Protein AF-A0A519LKJ7-F1 (afdb_monomer_lite)

Sequence (290 aa):
MPFPIDIKYISETEQELELIFPESFKTKMTKENGGELTTKDDDWQIFPFFDKSDHKRISRTANHIVLETKQARNWGNFPANGIAIASNGSGDFLLLLPTKENQQQLSSEIFSWFHETGEVRKIANHITEFNFPISKPIHKKQIIRQKLTSLKTDYGFRLDNIPSPWTLMETVSSNKPSFYAFQIGKGTECLVSLETSFPTKQLENDKYWLDLWVKETGLKKNIDDLNIERPELENYSCIIVKSKNWTPVFYWFKSHLTEKWYLKMTTGASRHKGDFKEFIKILDNIQVDR

Secondary structure (DSSP, 8-state):
--B---HHHHHHHHHHHT-B--HHHHHHHHHSBSEEEE-SS-EEEEPPP---SSHHHHHHSSS-HHHHHHHHTTSTTS-TT-EEEEE-SSS-EEEEEE-SS-TTBEEEEEEEE-TTT--EEEEESSGGGS----S--------EEEEES-EE-TTSEEESSPPTT-EEEEEEETTEEEEEEEE-SSTTSEEEEEES---GGGTT-HHHHHHHHHHHH-----GGGEEEE--EETTEEEEEEEETT--S-EEEEEESS-SS-EEEEEE-TT--SSHHHHHHHHHHH-EE--

Radius of gyration: 19.88 Å; chains: 1; bounding box: 50×46×54 Å

Structure (mmCIF, N/CA/C/O backbone):
data_AF-A0A519LKJ7-F1
#
_entry.id   AF-A0A519LKJ7-F1
#
loop_
_atom_site.group_PDB
_atom_site.id
_atom_site.type_symbol
_atom_site.label_atom_id
_atom_site.label_alt_id
_atom_site.label_comp_id
_atom_site.label_asym_id
_atom_site.label_entity_id
_atom_site.label_seq_id
_atom_site.pdbx_PDB_ins_code
_atom_site.Cartn_x
_atom_site.Cartn_y
_atom_site.Cartn_z
_atom_site.occupancy
_atom_site.B_iso_or_equiv
_atom_site.auth_seq_id
_atom_site.auth_comp_id
_atom_site.auth_asym_id
_atom_site.auth_atom_id
_atom_site.pdbx_PDB_model_num
ATOM 1 N N . MET A 1 1 ? -5.592 16.563 0.232 1.00 68.38 1 MET A N 1
ATOM 2 C CA . MET A 1 1 ? -6.539 17.541 0.819 1.00 68.38 1 MET A CA 1
ATOM 3 C C . MET A 1 1 ? -7.668 16.803 1.519 1.00 68.38 1 MET A C 1
ATOM 5 O O . MET A 1 1 ? -8.409 16.105 0.818 1.00 68.38 1 MET A O 1
ATOM 9 N N . PRO A 1 2 ? -7.771 16.930 2.851 1.00 87.19 2 PRO A N 1
ATOM 10 C CA . PRO A 1 2 ? -8.909 16.424 3.608 1.00 87.19 2 PRO A CA 1
ATOM 11 C C . PRO A 1 2 ? -10.177 17.215 3.274 1.00 87.19 2 PRO A C 1
ATOM 13 O O . PRO A 1 2 ? -10.120 18.273 2.643 1.00 87.19 2 PRO A O 1
ATOM 16 N N . PHE A 1 3 ? -11.329 16.672 3.641 1.00 90.88 3 PHE A N 1
ATOM 17 C CA . PHE A 1 3 ? -12.625 17.306 3.420 1.00 90.88 3 PHE A CA 1
ATOM 18 C C . PHE A 1 3 ? -13.641 16.832 4.462 1.00 90.88 3 PHE A C 1
ATOM 20 O O . PHE A 1 3 ? -13.452 15.752 5.019 1.00 90.88 3 PHE A O 1
ATOM 27 N N . PRO A 1 4 ? -14.732 17.575 4.697 1.00 93.94 4 PRO A N 1
ATOM 28 C CA . PRO A 1 4 ? -15.752 17.144 5.642 1.00 93.94 4 PRO A CA 1
ATOM 29 C C . PRO A 1 4 ? -16.458 15.862 5.193 1.00 93.94 4 PRO A C 1
ATOM 31 O O . PRO A 1 4 ? -16.762 15.705 4.001 1.00 93.94 4 PRO A O 1
ATOM 34 N N . ILE A 1 5 ? -16.752 14.980 6.146 1.00 95.88 5 ILE A N 1
ATOM 35 C CA . ILE A 1 5 ? -17.512 13.741 5.941 1.00 95.88 5 ILE A CA 1
ATOM 36 C C . ILE A 1 5 ? -18.751 13.718 6.844 1.00 95.88 5 ILE A C 1
ATOM 38 O O . ILE A 1 5 ? -18.759 14.294 7.928 1.00 95.88 5 ILE A O 1
ATOM 42 N N . ASP A 1 6 ? -19.805 13.052 6.381 1.00 94.19 6 ASP A N 1
ATOM 43 C CA . ASP A 1 6 ? -21.005 12.774 7.170 1.00 94.19 6 ASP A CA 1
ATOM 44 C C . ASP A 1 6 ? -20.704 11.728 8.261 1.00 94.19 6 ASP A C 1
ATOM 46 O O . ASP A 1 6 ? -20.098 10.687 7.987 1.00 94.19 6 ASP A O 1
ATOM 50 N N . ILE A 1 7 ? -21.153 11.996 9.491 1.00 94.94 7 ILE A N 1
ATOM 51 C CA . ILE A 1 7 ? -20.942 11.140 10.666 1.00 94.94 7 ILE A CA 1
ATOM 52 C C . ILE A 1 7 ? -21.431 9.705 10.439 1.00 94.94 7 ILE A C 1
ATOM 54 O O . ILE A 1 7 ? -20.847 8.771 10.985 1.00 94.94 7 ILE A O 1
ATOM 58 N N . LYS A 1 8 ? -22.434 9.501 9.572 1.00 96.25 8 LYS A N 1
ATOM 59 C CA . LYS A 1 8 ? -22.943 8.161 9.248 1.00 96.25 8 LYS A CA 1
ATOM 60 C C . LYS A 1 8 ? -21.856 7.215 8.729 1.00 96.25 8 LYS A C 1
ATOM 62 O O . LYS A 1 8 ? -21.883 6.038 9.059 1.00 96.25 8 LYS A O 1
ATOM 67 N N . TYR A 1 9 ? -20.872 7.714 7.974 1.00 95.75 9 TYR A N 1
ATOM 68 C CA . TYR A 1 9 ? -19.792 6.883 7.428 1.00 95.75 9 TYR A CA 1
ATOM 69 C C . TYR A 1 9 ? -18.757 6.495 8.491 1.00 95.75 9 TYR A C 1
ATOM 71 O O . TYR A 1 9 ? -18.111 5.449 8.387 1.00 95.75 9 TYR A O 1
ATOM 79 N N . ILE A 1 10 ? -18.623 7.314 9.539 1.00 97.38 10 ILE A N 1
ATOM 80 C CA . ILE A 1 10 ? -17.856 6.959 10.734 1.00 97.38 10 ILE A CA 1
ATOM 81 C C . ILE A 1 10 ? -18.598 5.851 11.487 1.00 97.38 10 ILE A C 1
ATOM 83 O O . ILE A 1 10 ? -17.992 4.828 11.787 1.00 97.38 10 ILE A O 1
ATOM 87 N N . SER A 1 11 ? -19.912 5.989 11.690 1.00 95.81 11 SER A N 1
ATOM 88 C CA . SER A 1 11 ? -20.734 4.957 12.340 1.00 95.81 11 SER A CA 1
ATOM 89 C C . SER A 1 11 ? -20.783 3.636 11.561 1.00 95.81 11 SER A 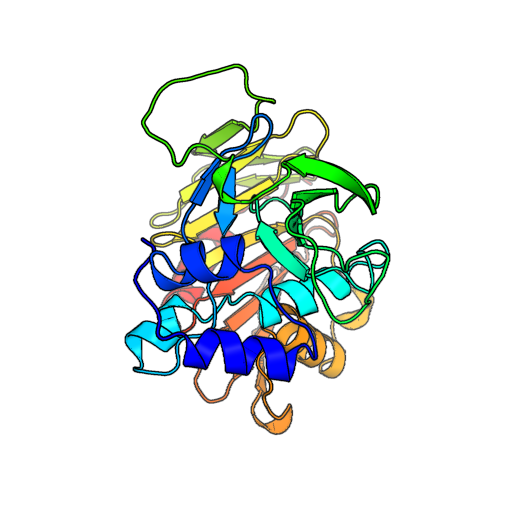C 1
ATOM 91 O O . SER A 1 11 ? -20.704 2.575 12.169 1.00 95.81 11 SER A O 1
ATOM 93 N N . GLU A 1 12 ? -20.846 3.668 10.226 1.00 95.56 12 GLU A N 1
ATOM 94 C CA . GLU A 1 12 ? -20.708 2.464 9.387 1.00 95.56 12 GLU A CA 1
ATOM 95 C C . GLU A 1 12 ? -19.356 1.773 9.615 1.00 95.56 12 GLU A C 1
ATOM 97 O O . GLU A 1 12 ? -19.274 0.548 9.660 1.00 95.56 12 GLU A O 1
ATOM 102 N N . THR A 1 13 ? -18.290 2.560 9.772 1.00 96.25 13 THR A N 1
ATOM 103 C CA . THR A 1 13 ? -16.944 2.035 10.021 1.00 96.25 13 THR A CA 1
ATOM 104 C C . THR A 1 13 ? -16.818 1.438 11.423 1.00 96.25 13 THR A C 1
ATOM 106 O O . THR A 1 13 ? -16.207 0.384 11.578 1.00 96.25 13 THR A O 1
ATOM 109 N N . GLU A 1 14 ? -17.419 2.071 12.432 1.00 96.88 14 GLU A N 1
ATOM 110 C CA . GLU A 1 14 ? -17.534 1.531 13.794 1.00 96.88 14 GLU A CA 1
ATOM 111 C C . GLU A 1 14 ? -18.273 0.190 13.808 1.00 96.88 14 GLU A C 1
ATOM 113 O O . GLU A 1 14 ? -17.799 -0.774 14.406 1.00 96.88 14 GLU A O 1
ATOM 118 N N . GLN A 1 15 ? -19.389 0.098 13.080 1.00 95.19 15 GLN A N 1
ATOM 119 C CA . GLN A 1 15 ? -20.147 -1.144 12.923 1.00 95.19 15 GLN A CA 1
ATOM 120 C C . GLN A 1 15 ? -19.334 -2.231 12.212 1.00 95.19 15 GLN A C 1
ATOM 122 O O . GLN A 1 15 ? -19.339 -3.372 12.660 1.00 95.19 15 GLN A O 1
ATOM 127 N N . GLU A 1 16 ? -18.614 -1.900 11.134 1.00 94.69 16 GLU A N 1
ATOM 128 C CA . GLU A 1 16 ? -17.786 -2.878 10.414 1.00 94.69 16 GLU A CA 1
ATOM 129 C C . GLU A 1 16 ? -16.601 -3.384 11.252 1.00 94.69 16 GLU A C 1
ATOM 131 O O . GLU A 1 16 ? -16.177 -4.530 11.089 1.00 94.69 16 GLU A O 1
ATOM 136 N N . LEU A 1 17 ? -16.044 -2.539 12.121 1.00 92.69 17 LEU A N 1
ATOM 137 C CA . LEU A 1 17 ? -14.920 -2.894 12.989 1.00 92.69 17 LEU A CA 1
ATOM 138 C C . LEU A 1 17 ? -15.350 -3.448 14.352 1.00 92.69 17 LEU A C 1
ATOM 140 O O . LEU A 1 17 ? -14.473 -3.872 15.101 1.00 92.69 17 LEU A O 1
ATOM 144 N N . GLU A 1 18 ? -16.649 -3.428 14.667 1.00 94.56 18 GLU A N 1
ATOM 145 C CA . GLU A 1 18 ? -17.206 -3.753 15.989 1.00 94.56 18 GLU A CA 1
ATOM 146 C C . GLU A 1 18 ? -16.511 -2.974 17.128 1.00 94.56 18 GLU A C 1
ATOM 148 O O . GLU A 1 18 ? -16.263 -3.491 18.220 1.00 94.56 18 GLU A O 1
ATOM 153 N N . LEU A 1 19 ? -16.165 -1.712 16.850 1.00 95.44 19 LEU A N 1
ATOM 154 C CA . LEU A 1 19 ? -15.371 -0.827 17.707 1.00 95.44 19 LEU A CA 1
ATOM 155 C C . LEU A 1 19 ? -15.933 0.597 17.684 1.00 95.44 19 LEU A C 1
ATOM 157 O O . LEU A 1 19 ? -16.537 1.016 16.705 1.00 95.44 19 LEU A O 1
ATOM 161 N N . ILE A 1 20 ? -15.669 1.368 18.736 1.00 96.38 20 ILE A N 1
ATOM 162 C CA . ILE A 1 20 ? -16.073 2.771 18.872 1.00 96.38 20 ILE A CA 1
ATOM 163 C C . ILE A 1 20 ? -14.822 3.651 18.871 1.00 96.38 20 ILE A C 1
ATOM 165 O O . ILE A 1 20 ? -13.921 3.456 19.692 1.00 96.38 20 ILE A O 1
ATOM 169 N N . PHE A 1 21 ? -14.767 4.640 17.977 1.00 97.19 21 PHE A N 1
ATOM 170 C CA . PHE A 1 21 ? -13.675 5.613 17.926 1.00 97.19 21 PHE A CA 1
ATOM 171 C C . PHE A 1 21 ? -13.813 6.667 19.034 1.00 97.19 21 PHE A C 1
ATOM 173 O O . PHE A 1 21 ? -14.926 7.073 19.385 1.00 97.19 21 PHE A O 1
ATOM 180 N N . PRO A 1 22 ? -12.689 7.196 19.551 1.00 96.31 22 PRO A N 1
ATOM 181 C CA . PRO A 1 22 ? -12.727 8.264 20.537 1.00 96.31 22 PRO A CA 1
ATOM 182 C C . PRO A 1 22 ? -13.334 9.540 19.938 1.00 96.31 22 PRO A C 1
ATOM 184 O O . PRO A 1 22 ? -13.089 9.890 18.781 1.00 96.31 22 PRO A O 1
ATOM 187 N N . GLU A 1 23 ? -14.094 10.281 20.747 1.00 94.12 23 GLU A N 1
ATOM 188 C CA . GLU A 1 23 ? -14.847 11.462 20.297 1.00 94.12 23 GLU A CA 1
ATOM 189 C C . GLU A 1 23 ? -13.956 12.550 19.680 1.00 94.12 23 GLU A C 1
ATOM 191 O O . GLU A 1 23 ? -14.323 13.186 18.691 1.00 94.12 23 GLU A O 1
ATOM 196 N N . SER A 1 24 ? -12.742 12.712 20.213 1.00 92.62 24 SER A N 1
ATOM 197 C CA . SER A 1 24 ? -11.731 13.630 19.676 1.00 92.62 24 SER A CA 1
ATOM 198 C C . SER A 1 24 ? -11.335 13.277 18.237 1.00 92.62 24 SER A C 1
ATOM 200 O O . SER A 1 24 ? -11.229 14.162 17.384 1.00 92.62 24 SER A O 1
ATOM 202 N N . PHE A 1 25 ? -11.186 11.984 17.936 1.00 95.56 25 PHE A N 1
ATOM 203 C CA . PHE A 1 25 ? -10.865 11.497 16.597 1.00 95.56 25 PHE A CA 1
ATOM 204 C C . PHE A 1 25 ? -12.046 11.654 15.644 1.00 95.56 25 PHE A C 1
ATOM 206 O O . PHE A 1 25 ? -11.868 12.181 14.546 1.00 95.56 25 PHE A O 1
ATOM 213 N N . LYS A 1 26 ? -13.259 11.296 16.080 1.00 96.25 26 LYS A N 1
ATOM 214 C CA . LYS A 1 26 ? -14.477 11.495 15.278 1.00 96.25 26 LYS A CA 1
ATOM 215 C C . LYS A 1 26 ? -14.680 12.967 14.936 1.00 96.25 26 LYS A C 1
ATOM 217 O O . LYS A 1 26 ? -14.815 13.306 13.767 1.00 96.25 26 LYS A O 1
ATOM 222 N N . THR A 1 27 ? -14.593 13.857 15.926 1.00 93.81 27 THR A N 1
ATOM 223 C CA . THR A 1 27 ? -14.735 15.310 15.732 1.00 93.81 27 THR A CA 1
ATOM 224 C C . THR A 1 27 ? -13.730 15.851 14.717 1.00 93.81 27 THR A C 1
ATOM 226 O O . THR A 1 27 ? -14.096 16.643 13.844 1.00 93.81 27 THR A O 1
ATOM 229 N N . LYS A 1 28 ? -12.466 15.416 14.803 1.00 92.44 28 LYS A N 1
ATOM 230 C CA . LYS A 1 28 ? -11.432 15.784 13.830 1.00 92.44 28 LYS A CA 1
ATOM 231 C C . LYS A 1 28 ? -11.802 15.283 12.436 1.00 92.44 28 LYS A C 1
ATOM 233 O O . LYS A 1 28 ? -11.778 16.053 11.480 1.00 92.44 28 LYS A O 1
ATOM 238 N N . MET A 1 29 ? -12.145 14.005 12.312 1.00 95.38 29 MET A N 1
ATOM 239 C CA . MET A 1 29 ? -12.343 13.352 11.017 1.00 95.38 29 MET A CA 1
ATOM 240 C C . MET A 1 29 ? -13.624 13.805 10.313 1.00 95.38 29 MET A C 1
ATOM 242 O O . MET A 1 29 ? -13.621 13.914 9.092 1.00 95.38 29 MET A O 1
ATOM 246 N N . THR A 1 30 ? -14.667 14.178 11.060 1.00 95.00 30 THR A N 1
ATOM 247 C CA . THR A 1 30 ? -15.880 14.816 10.523 1.00 95.00 30 THR A CA 1
ATOM 248 C C . THR A 1 30 ? -15.562 16.132 9.813 1.00 95.00 30 THR A C 1
ATOM 250 O O . THR A 1 30 ? -16.138 16.424 8.766 1.00 95.00 30 THR A O 1
ATOM 253 N N . LYS A 1 31 ? -14.627 16.930 10.348 1.00 93.50 31 LYS A N 1
ATOM 254 C CA . LYS A 1 31 ? -14.194 18.196 9.732 1.00 93.50 31 LYS A CA 1
ATOM 255 C C . LYS A 1 31 ? -13.210 17.961 8.588 1.00 93.50 31 LYS A C 1
ATOM 257 O O . LYS A 1 31 ? -13.323 18.575 7.530 1.00 93.50 31 LYS A O 1
ATOM 262 N N . GLU A 1 32 ? -12.254 17.066 8.811 1.00 92.25 32 GLU A N 1
ATOM 263 C CA . GLU A 1 32 ? -11.117 16.818 7.933 1.00 92.25 32 GLU A CA 1
ATOM 264 C C . GLU A 1 32 ? -10.868 15.315 7.797 1.00 92.25 32 GLU A C 1
ATOM 266 O O . GLU A 1 32 ? -10.019 14.724 8.475 1.00 92.25 32 GLU A O 1
ATOM 271 N N . ASN A 1 33 ? -11.624 14.692 6.896 1.00 95.06 33 ASN A N 1
ATOM 272 C CA . ASN A 1 33 ? -11.518 13.272 6.617 1.00 95.06 33 ASN A CA 1
ATOM 273 C C . ASN A 1 33 ? -10.200 12.961 5.891 1.00 95.06 33 ASN A C 1
ATOM 275 O O . ASN A 1 33 ? -10.010 13.338 4.730 1.00 95.06 33 ASN A O 1
ATOM 279 N N . GLY A 1 34 ? -9.287 12.288 6.591 1.00 92.56 34 GLY A N 1
ATOM 280 C CA . GLY A 1 34 ? -7.906 12.069 6.161 1.00 92.56 34 GLY A CA 1
ATOM 281 C C . GLY A 1 34 ? -7.018 13.287 6.430 1.00 92.56 34 GLY A C 1
ATOM 282 O O . GLY A 1 34 ? -7.178 13.975 7.437 1.00 92.56 34 GLY A O 1
ATOM 283 N N . GLY A 1 35 ? -6.071 13.563 5.536 1.00 89.50 35 GLY A N 1
ATOM 284 C CA . GLY A 1 35 ? -5.126 14.676 5.680 1.00 89.50 35 GLY A CA 1
ATOM 285 C C . GLY A 1 35 ? -3.752 14.213 6.142 1.00 89.50 35 GLY A C 1
ATOM 286 O O . GLY A 1 35 ? -3.434 13.033 6.039 1.00 89.50 35 GLY A O 1
ATOM 287 N N . GLU A 1 36 ? -2.948 15.153 6.616 1.00 88.56 36 GLU A N 1
ATOM 288 C CA . GLU A 1 36 ? -1.557 14.925 6.999 1.00 88.56 36 GLU A CA 1
ATOM 289 C C . GLU A 1 36 ? -1.362 15.362 8.452 1.00 88.56 36 GLU A C 1
ATOM 291 O O . GLU A 1 36 ? -1.971 16.339 8.897 1.00 88.56 36 GLU A O 1
ATOM 296 N N . LEU A 1 37 ? -0.536 14.632 9.195 1.00 85.81 37 LEU A N 1
ATOM 297 C CA . LEU A 1 37 ? -0.082 15.019 10.526 1.00 85.81 37 LEU A CA 1
ATOM 298 C C . LEU A 1 37 ? 1.432 14.847 10.617 1.00 85.81 37 LEU A C 1
ATOM 300 O O . LEU A 1 37 ? 1.996 13.927 10.033 1.00 85.81 37 LEU A O 1
ATOM 304 N N . THR A 1 38 ? 2.086 15.735 11.353 1.00 80.00 38 THR A N 1
ATOM 305 C CA . THR A 1 38 ? 3.535 15.697 11.545 1.00 80.00 38 THR A CA 1
ATOM 306 C C . THR A 1 38 ? 3.821 15.428 13.014 1.00 80.00 38 THR A C 1
ATOM 308 O O . THR A 1 38 ? 3.311 16.116 13.902 1.00 80.00 38 THR A O 1
ATOM 311 N N . THR A 1 39 ? 4.639 14.417 13.280 1.00 75.00 39 THR A N 1
ATOM 312 C CA . THR A 1 39 ? 5.201 14.146 14.604 1.00 75.00 39 THR A CA 1
ATOM 313 C C . THR A 1 39 ? 6.664 14.583 14.630 1.00 75.00 39 THR A C 1
ATOM 315 O O . THR A 1 39 ? 7.223 15.024 13.628 1.00 75.00 39 THR A O 1
ATOM 318 N N . LYS A 1 40 ? 7.318 14.470 15.791 1.00 63.31 40 LYS A N 1
ATOM 319 C CA . LYS A 1 40 ? 8.762 14.738 15.900 1.00 63.31 40 LYS A CA 1
ATOM 320 C C . LYS A 1 40 ? 9.596 13.847 14.966 1.00 63.31 40 LYS A C 1
ATOM 322 O O . LYS A 1 40 ? 10.652 14.265 14.494 1.00 63.31 40 LYS A O 1
ATOM 327 N N . ASP A 1 41 ? 9.130 12.622 14.748 1.00 66.19 41 ASP A N 1
ATOM 328 C CA . ASP A 1 41 ? 9.898 11.585 14.071 1.00 66.19 41 ASP A CA 1
ATOM 329 C C . ASP A 1 41 ? 9.502 11.433 12.590 1.00 66.19 41 ASP A C 1
ATOM 331 O O . ASP A 1 41 ? 10.364 11.084 11.789 1.00 66.19 41 ASP A O 1
ATOM 335 N N . ASP A 1 42 ? 8.256 11.750 12.212 1.00 77.56 42 ASP A N 1
ATOM 336 C CA . ASP A 1 42 ? 7.686 11.363 10.915 1.00 77.56 42 ASP A CA 1
ATOM 337 C C . ASP A 1 42 ? 6.565 12.297 10.423 1.00 77.56 42 ASP A C 1
ATOM 339 O O . ASP A 1 42 ? 5.837 12.901 11.215 1.00 77.56 42 ASP A O 1
ATOM 343 N N . ASP A 1 43 ? 6.380 12.333 9.100 1.00 84.56 43 ASP A N 1
ATOM 344 C CA . ASP A 1 43 ? 5.187 12.872 8.443 1.00 84.56 43 ASP A CA 1
ATOM 345 C C . ASP A 1 43 ? 4.244 11.720 8.091 1.00 84.56 43 ASP A C 1
ATOM 347 O O . ASP A 1 43 ? 4.650 10.721 7.494 1.00 84.56 43 ASP A O 1
ATOM 351 N N . TRP A 1 44 ? 2.971 11.872 8.429 1.00 87.81 44 TRP A N 1
ATOM 352 C CA . TRP A 1 44 ? 1.987 10.808 8.340 1.00 87.81 44 TRP A CA 1
ATOM 353 C C . TRP A 1 44 ? 0.808 11.222 7.482 1.00 87.81 44 TRP A C 1
ATOM 355 O O . TRP A 1 44 ? 0.214 12.283 7.672 1.00 87.81 44 TRP A O 1
ATOM 365 N N . GLN A 1 45 ? 0.399 10.319 6.603 1.00 92.94 45 GLN A N 1
ATOM 366 C CA . GLN A 1 45 ? -0.846 10.412 5.869 1.00 92.94 45 GLN A CA 1
ATOM 367 C C . GLN A 1 45 ? -1.952 9.728 6.672 1.00 92.94 45 GLN A C 1
ATOM 369 O O . GLN A 1 45 ? -1.930 8.513 6.858 1.00 92.94 45 GLN A O 1
ATOM 374 N N . ILE A 1 46 ? -2.933 10.505 7.124 1.00 95.31 46 ILE A N 1
ATOM 375 C CA . ILE A 1 46 ? -4.099 10.011 7.858 1.00 95.31 46 ILE A CA 1
ATOM 376 C C . ILE A 1 46 ? -5.027 9.294 6.886 1.00 95.31 46 ILE A C 1
ATOM 378 O O . ILE A 1 46 ? -5.421 9.850 5.852 1.00 95.31 46 ILE A O 1
ATOM 382 N N . PHE A 1 47 ? -5.433 8.087 7.256 1.00 96.44 47 PHE A N 1
ATOM 383 C CA . PHE A 1 47 ? -6.387 7.318 6.480 1.00 96.44 47 PHE A CA 1
ATOM 384 C C . PHE A 1 47 ? -7.792 7.912 6.626 1.00 96.44 47 PHE A C 1
ATOM 386 O O . PHE A 1 47 ? -8.244 8.157 7.746 1.00 96.44 47 PHE A O 1
ATOM 393 N N . PRO A 1 48 ? -8.505 8.180 5.522 1.00 96.62 48 PRO A N 1
ATOM 394 C CA . PRO A 1 48 ? -9.885 8.629 5.584 1.00 96.62 48 PRO A CA 1
ATOM 395 C C . PRO A 1 48 ? -10.831 7.518 6.064 1.00 96.62 48 PRO A C 1
ATOM 397 O O . PRO A 1 48 ? -10.561 6.328 5.936 1.00 96.62 48 PRO A O 1
ATOM 400 N N . PHE A 1 49 ? -12.000 7.906 6.553 1.00 97.69 49 PHE A N 1
ATOM 401 C CA . PHE A 1 49 ? -13.194 7.071 6.543 1.00 97.69 49 PHE A CA 1
ATOM 402 C C . PHE A 1 49 ? -13.745 6.963 5.121 1.00 97.69 49 PHE A C 1
ATOM 404 O O . PHE A 1 49 ? -13.638 7.909 4.331 1.00 97.69 49 PHE A O 1
ATOM 411 N N . PHE A 1 50 ? -14.334 5.813 4.797 1.00 95.62 50 PHE A N 1
ATOM 412 C CA . PHE A 1 50 ? -14.818 5.542 3.450 1.00 95.62 50 PHE A CA 1
ATOM 413 C C . PHE A 1 50 ? -16.104 6.323 3.163 1.00 95.62 50 PHE A C 1
ATOM 415 O O . PHE A 1 50 ? -17.148 6.056 3.754 1.00 95.62 50 PHE A O 1
ATOM 422 N N . ASP A 1 51 ? -16.028 7.291 2.252 1.00 92.00 51 ASP A N 1
ATOM 423 C CA . ASP A 1 51 ? -17.148 8.151 1.876 1.00 92.00 51 ASP A CA 1
ATOM 424 C C . ASP A 1 51 ? -17.780 7.636 0.579 1.00 92.00 51 ASP A C 1
ATOM 426 O O . ASP A 1 51 ? -17.217 7.781 -0.510 1.00 92.00 51 ASP A O 1
ATOM 430 N N . LYS A 1 52 ? -18.968 7.037 0.707 1.00 89.50 52 LYS A N 1
ATOM 431 C CA . LYS A 1 52 ? -19.718 6.427 -0.403 1.00 89.50 52 LYS A CA 1
ATOM 432 C C . LYS A 1 52 ? -20.727 7.377 -1.056 1.00 89.50 52 LYS A C 1
ATOM 434 O O . LYS A 1 52 ? -21.565 6.921 -1.828 1.00 89.50 52 LYS A O 1
ATOM 439 N N . SER A 1 53 ? -20.685 8.676 -0.744 1.00 86.31 53 SER A N 1
ATOM 440 C CA . SER A 1 53 ? -21.711 9.629 -1.202 1.00 86.31 53 SER A CA 1
ATOM 441 C C . SER A 1 53 ? -21.718 9.847 -2.713 1.00 86.31 53 SER A C 1
ATOM 443 O O . SER A 1 53 ? -22.787 10.001 -3.299 1.00 86.31 53 SER A O 1
ATOM 445 N N . ASP A 1 54 ? -20.546 9.850 -3.349 1.00 90.19 54 ASP A N 1
ATOM 446 C CA . ASP A 1 54 ? -20.408 9.982 -4.796 1.00 90.19 54 ASP A CA 1
ATOM 447 C C . ASP A 1 54 ? -19.122 9.314 -5.312 1.00 90.19 54 ASP A C 1
ATOM 449 O O . ASP A 1 54 ? -18.196 9.010 -4.557 1.00 90.19 54 ASP A O 1
ATOM 453 N N . HIS A 1 55 ? -19.036 9.105 -6.628 1.00 79.44 55 HIS A N 1
ATOM 454 C CA . HIS A 1 55 ? -17.893 8.440 -7.267 1.00 79.44 55 HIS A CA 1
ATOM 455 C C . HIS A 1 55 ? -16.539 9.114 -6.987 1.00 79.44 55 HIS A C 1
ATOM 457 O O . HIS A 1 55 ? -15.518 8.433 -6.860 1.00 79.44 55 HIS A O 1
ATOM 463 N N . LYS A 1 56 ? -16.504 10.445 -6.879 1.00 84.25 56 LYS A N 1
ATOM 464 C CA . LYS A 1 56 ? -15.278 11.203 -6.609 1.00 84.25 56 LYS A CA 1
ATOM 465 C C . LYS A 1 56 ? -14.853 11.030 -5.151 1.00 84.25 56 LYS A C 1
ATOM 467 O O . LYS A 1 56 ? -13.659 10.914 -4.878 1.00 84.25 56 LYS A O 1
ATOM 472 N N . ARG A 1 57 ? -15.810 10.985 -4.221 1.00 87.25 57 ARG A N 1
ATOM 473 C CA . ARG A 1 57 ? -15.589 10.714 -2.789 1.00 87.25 57 ARG A CA 1
ATOM 474 C C . ARG A 1 57 ? -15.107 9.288 -2.549 1.00 87.25 57 ARG A C 1
ATOM 476 O O . ARG A 1 57 ? -14.096 9.115 -1.868 1.00 87.25 57 ARG A O 1
ATOM 483 N N . ILE A 1 58 ? -15.714 8.312 -3.224 1.00 85.31 58 ILE A N 1
ATOM 484 C CA . ILE A 1 58 ? -15.281 6.908 -3.214 1.00 85.31 58 ILE A CA 1
ATOM 485 C C . ILE A 1 58 ? -13.829 6.806 -3.680 1.00 85.31 58 ILE A C 1
ATOM 487 O O . ILE A 1 58 ? -12.987 6.259 -2.976 1.00 85.31 58 ILE A O 1
ATOM 491 N N . SER A 1 59 ? -13.500 7.402 -4.831 1.00 79.75 59 SER A N 1
ATOM 492 C CA . SER A 1 59 ? -12.135 7.354 -5.369 1.00 79.75 59 SER A CA 1
ATOM 493 C C . SER A 1 59 ? -11.102 7.995 -4.439 1.00 79.75 59 SER A C 1
ATOM 495 O O . SER A 1 59 ? -9.975 7.517 -4.372 1.00 79.75 59 SER A O 1
ATOM 497 N N . ARG A 1 60 ? -11.456 9.079 -3.738 1.00 85.62 60 ARG A N 1
ATOM 498 C CA . ARG A 1 60 ? -10.538 9.791 -2.831 1.00 85.62 60 ARG A CA 1
ATOM 499 C C . ARG A 1 60 ? -10.374 9.118 -1.472 1.00 85.62 60 ARG A C 1
ATOM 501 O O . ARG A 1 60 ? -9.414 9.429 -0.776 1.00 85.62 60 ARG A O 1
ATOM 508 N N . THR A 1 61 ? -11.308 8.251 -1.091 1.00 90.12 61 THR A N 1
ATOM 509 C CA . THR A 1 61 ? -11.318 7.557 0.206 1.00 90.12 61 THR A CA 1
ATOM 510 C C . THR A 1 61 ? -11.127 6.055 0.070 1.00 90.12 61 THR A C 1
ATOM 512 O O . THR A 1 61 ? -11.325 5.333 1.035 1.00 90.12 61 THR A O 1
ATOM 515 N N . ALA A 1 62 ? -10.713 5.574 -1.104 1.00 83.62 62 ALA A N 1
ATOM 516 C CA . ALA A 1 62 ? -10.509 4.150 -1.346 1.00 83.62 62 ALA A CA 1
ATOM 517 C C . ALA A 1 62 ? -9.489 3.532 -0.370 1.00 83.62 62 ALA A C 1
ATOM 519 O O . ALA A 1 62 ? -9.700 2.421 0.100 1.00 83.62 62 ALA A O 1
ATOM 520 N N . ASN A 1 63 ? -8.453 4.288 0.009 1.00 89.19 63 ASN A N 1
ATOM 521 C CA . ASN A 1 63 ? -7.444 3.893 0.999 1.00 89.19 63 ASN A CA 1
ATOM 522 C C . ASN A 1 63 ? -7.914 4.213 2.431 1.00 89.19 63 ASN A C 1
ATOM 524 O O . ASN A 1 63 ? -7.309 5.030 3.122 1.00 89.19 63 ASN A O 1
ATOM 528 N N . HIS A 1 64 ? -9.069 3.677 2.839 1.00 95.31 64 HIS A N 1
ATOM 529 C CA . HIS A 1 64 ? -9.712 4.027 4.111 1.00 95.31 64 HIS A CA 1
ATOM 530 C C . HIS A 1 64 ? -9.200 3.225 5.318 1.00 95.31 64 HIS A C 1
ATOM 532 O O . HIS A 1 64 ? -8.664 2.131 5.177 1.00 95.31 64 HIS A O 1
ATOM 538 N N . ILE A 1 65 ? -9.476 3.719 6.532 1.00 96.75 65 ILE A N 1
ATOM 539 C CA . ILE A 1 65 ? -9.030 3.142 7.821 1.00 96.75 65 ILE A CA 1
ATOM 540 C C . ILE A 1 65 ? -9.254 1.629 7.918 1.00 96.75 65 ILE A C 1
ATOM 542 O O . ILE A 1 65 ? -8.350 0.896 8.310 1.00 96.75 65 ILE A O 1
ATOM 546 N N . VAL A 1 66 ? -10.450 1.140 7.570 1.00 95.19 66 VAL A N 1
ATOM 547 C CA . VAL A 1 66 ? -10.751 -0.302 7.641 1.00 95.19 66 VAL A CA 1
ATOM 548 C C . VAL A 1 66 ? -9.844 -1.113 6.719 1.00 95.19 66 VAL A C 1
ATOM 550 O O . VAL A 1 66 ? -9.370 -2.178 7.112 1.00 95.19 66 VAL A O 1
ATOM 553 N N . LEU A 1 67 ? -9.622 -0.625 5.497 1.00 93.25 67 LEU A N 1
ATOM 554 C CA . LEU A 1 67 ? -8.782 -1.289 4.512 1.00 93.25 67 LEU A CA 1
ATOM 555 C C . LEU A 1 67 ? -7.343 -1.372 5.024 1.00 93.25 67 LEU A C 1
ATOM 557 O O . LEU A 1 67 ? -6.783 -2.459 5.150 1.00 93.25 67 LEU A O 1
ATOM 561 N N . GLU A 1 68 ? -6.795 -0.226 5.399 1.00 95.62 68 GLU A N 1
ATOM 562 C CA . GLU A 1 68 ? -5.417 -0.083 5.860 1.00 95.62 68 GLU A CA 1
ATOM 563 C C . GLU A 1 68 ? -5.171 -0.864 7.159 1.00 95.62 68 GLU A C 1
ATOM 565 O O . GLU A 1 68 ? -4.162 -1.544 7.308 1.00 95.62 68 GLU A O 1
ATOM 570 N N . THR A 1 69 ? -6.144 -0.885 8.075 1.00 95.44 69 THR A N 1
ATOM 571 C CA . THR A 1 69 ? -6.078 -1.705 9.294 1.00 95.44 69 THR A CA 1
ATOM 572 C C . THR A 1 69 ? -6.047 -3.198 8.976 1.00 95.44 69 THR A C 1
ATOM 574 O O . THR A 1 69 ? -5.255 -3.936 9.562 1.00 95.44 69 THR A O 1
ATOM 577 N N . LYS A 1 70 ? -6.890 -3.674 8.051 1.00 93.31 70 LYS A N 1
ATOM 578 C CA . LYS A 1 70 ? -6.874 -5.085 7.630 1.00 93.31 70 LYS A CA 1
ATOM 579 C C . LYS A 1 70 ? -5.537 -5.449 6.984 1.00 93.31 70 LYS A C 1
ATOM 581 O O . LYS A 1 70 ? -5.037 -6.544 7.224 1.00 93.31 70 LYS A O 1
ATOM 586 N N . GLN A 1 71 ? -4.942 -4.537 6.215 1.00 88.81 71 GLN A N 1
ATOM 587 C CA . GLN A 1 71 ? -3.607 -4.723 5.647 1.00 88.81 71 GLN A CA 1
ATOM 588 C C . GLN A 1 71 ? -2.534 -4.794 6.734 1.00 88.81 71 GLN A C 1
ATOM 590 O O . GLN A 1 71 ? -1.733 -5.729 6.733 1.00 88.81 71 GLN A O 1
ATOM 595 N N . ALA A 1 72 ? -2.567 -3.867 7.690 1.00 91.12 72 ALA A N 1
ATOM 596 C CA . ALA A 1 72 ? -1.624 -3.798 8.795 1.00 91.12 72 ALA A CA 1
ATOM 597 C C . ALA A 1 72 ? -1.671 -5.055 9.683 1.00 91.12 72 ALA A C 1
ATOM 599 O O . ALA A 1 72 ? -0.631 -5.602 10.033 1.00 91.12 72 ALA A O 1
ATOM 600 N N . ARG A 1 73 ? -2.861 -5.613 9.941 1.00 93.38 73 ARG A N 1
ATOM 601 C CA . ARG A 1 73 ? -3.033 -6.871 10.699 1.00 93.38 73 ARG A CA 1
ATOM 602 C C . ARG A 1 73 ? -2.399 -8.104 10.053 1.00 93.38 73 ARG A C 1
ATOM 604 O O . ARG A 1 73 ? -2.251 -9.121 10.721 1.00 93.38 73 ARG A O 1
ATOM 611 N N . ASN A 1 74 ? -2.019 -8.042 8.777 1.00 88.88 74 ASN A N 1
ATOM 612 C CA . ASN A 1 74 ? -1.307 -9.143 8.130 1.00 88.88 74 ASN A CA 1
ATOM 613 C C . ASN A 1 74 ? 0.183 -9.199 8.486 1.00 88.88 74 ASN A C 1
ATOM 615 O O . ASN A 1 74 ? 0.849 -10.179 8.146 1.00 88.88 74 ASN A O 1
ATOM 619 N N . TRP A 1 75 ? 0.717 -8.153 9.111 1.00 84.69 75 TRP A N 1
ATOM 620 C CA . TRP A 1 75 ? 2.050 -8.185 9.689 1.00 84.69 75 TRP A CA 1
ATOM 621 C C . TRP A 1 75 ? 1.982 -8.993 10.984 1.00 84.69 75 TRP A C 1
ATOM 623 O O . TRP A 1 75 ? 1.192 -8.684 11.872 1.00 84.69 75 TRP A O 1
ATOM 633 N N . GLY A 1 76 ? 2.794 -10.049 11.098 1.00 80.06 76 GLY A N 1
ATOM 634 C CA . GLY A 1 76 ? 2.699 -11.008 12.211 1.00 80.06 76 GLY A CA 1
ATOM 635 C C . GLY A 1 76 ? 2.950 -10.408 13.602 1.00 80.06 76 GLY A C 1
ATOM 636 O O . GLY A 1 76 ? 2.607 -11.020 14.607 1.00 80.06 76 GLY A O 1
ATOM 637 N N . ASN A 1 77 ? 3.530 -9.212 13.656 1.00 89.69 77 ASN A N 1
ATOM 638 C CA . ASN A 1 77 ? 3.839 -8.432 14.852 1.00 89.69 77 ASN A CA 1
ATOM 639 C C . ASN A 1 77 ? 2.948 -7.183 15.012 1.00 89.69 77 ASN A C 1
ATOM 641 O O . ASN A 1 77 ? 3.221 -6.341 15.871 1.00 89.69 77 ASN A O 1
ATOM 645 N N . PHE A 1 78 ? 1.908 -7.022 14.191 1.00 94.50 78 PHE A N 1
ATOM 646 C CA . PHE A 1 78 ? 0.937 -5.947 14.364 1.00 94.50 78 PHE A CA 1
ATOM 647 C C . PHE A 1 78 ? -0.032 -6.267 15.514 1.00 94.50 78 PHE A C 1
ATOM 649 O O . PHE A 1 78 ? -0.484 -7.410 15.628 1.00 94.50 78 PHE A O 1
ATOM 656 N N . PRO A 1 79 ? -0.408 -5.290 16.362 1.00 92.44 79 PRO A N 1
ATOM 657 C CA . PRO A 1 79 ? -1.346 -5.531 17.454 1.00 92.44 79 PRO A CA 1
ATOM 658 C C . PRO A 1 79 ? -2.703 -6.020 16.935 1.00 92.44 79 PRO A C 1
ATOM 660 O O . PRO A 1 79 ? -3.387 -5.307 16.202 1.00 92.44 79 PRO A O 1
ATOM 663 N N . ALA A 1 80 ? -3.128 -7.218 17.347 1.00 88.31 80 ALA A N 1
ATOM 664 C CA . ALA A 1 80 ? -4.349 -7.858 16.838 1.00 88.31 80 ALA A CA 1
ATOM 665 C C . ALA A 1 80 ? -5.607 -6.979 16.986 1.00 88.31 80 ALA A C 1
ATOM 667 O O . ALA A 1 80 ? -6.473 -6.955 16.111 1.00 88.31 80 ALA A O 1
ATOM 668 N N . ASN A 1 81 ? -5.682 -6.221 18.079 1.00 89.38 81 ASN A N 1
ATOM 669 C CA . ASN A 1 81 ? -6.769 -5.302 18.399 1.00 89.38 81 ASN A CA 1
ATOM 670 C C . ASN A 1 81 ? -6.480 -3.839 18.011 1.00 89.38 81 ASN A C 1
ATOM 672 O O . ASN A 1 81 ? -7.301 -2.967 18.279 1.00 89.38 81 ASN A O 1
ATOM 676 N N . GLY A 1 82 ? -5.340 -3.555 17.380 1.00 94.19 82 GLY A N 1
ATOM 677 C CA . GLY A 1 82 ? -4.992 -2.217 16.918 1.00 94.19 82 GLY A CA 1
ATOM 678 C C . GLY A 1 82 ? -5.762 -1.805 15.667 1.00 94.19 82 GLY A C 1
ATOM 679 O O . GLY A 1 82 ? -6.105 -2.640 14.819 1.00 94.19 82 GLY A O 1
ATOM 680 N N . ILE A 1 83 ? -6.015 -0.501 15.558 1.00 97.94 83 ILE A N 1
ATOM 681 C CA . ILE A 1 83 ? -6.578 0.158 14.376 1.00 97.94 83 ILE A CA 1
ATOM 682 C C . ILE A 1 83 ? -5.535 1.111 13.812 1.00 97.94 83 ILE A C 1
ATOM 684 O O . ILE A 1 83 ? -5.144 2.059 14.492 1.00 97.94 83 ILE A O 1
ATOM 688 N N . ALA A 1 84 ? -5.098 0.870 12.577 1.00 97.31 84 ALA A N 1
ATOM 689 C CA . ALA A 1 84 ? -4.176 1.757 11.883 1.00 97.31 84 ALA A CA 1
ATOM 690 C C . ALA A 1 84 ? -4.939 2.995 11.392 1.00 97.31 84 ALA A C 1
ATOM 692 O O . ALA A 1 84 ? -5.944 2.879 10.690 1.00 97.31 84 ALA A O 1
ATOM 693 N N . ILE A 1 85 ? -4.470 4.182 11.773 1.00 97.19 85 ILE A N 1
ATOM 694 C CA . ILE A 1 85 ? -5.122 5.465 11.473 1.00 97.19 85 ILE A CA 1
ATOM 695 C C . ILE A 1 85 ? -4.287 6.379 10.572 1.00 97.19 85 ILE A C 1
ATOM 697 O O . ILE A 1 85 ? -4.832 7.323 10.000 1.00 97.19 85 ILE A O 1
ATOM 701 N N . ALA A 1 86 ? -2.987 6.120 10.428 1.00 95.88 86 ALA A N 1
ATOM 702 C CA . ALA A 1 86 ? -2.115 6.849 9.511 1.00 95.88 86 ALA A CA 1
ATOM 703 C C . ALA A 1 86 ? -0.877 6.022 9.138 1.00 95.88 86 ALA A C 1
ATOM 705 O O . ALA A 1 86 ? -0.485 5.149 9.910 1.00 95.88 86 ALA A O 1
ATOM 706 N N . SER A 1 87 ? -0.226 6.344 8.017 1.00 93.81 87 SER A N 1
ATOM 707 C CA . SER A 1 87 ? 1.057 5.753 7.598 1.00 93.81 87 SER A CA 1
ATOM 708 C C . SER A 1 87 ? 2.090 6.816 7.239 1.00 93.81 87 SER A C 1
ATOM 710 O O . SER A 1 87 ? 1.742 7.845 6.662 1.00 93.81 87 SER A O 1
ATOM 712 N N . ASN A 1 88 ? 3.366 6.543 7.517 1.00 87.56 88 ASN A N 1
ATOM 713 C CA . ASN A 1 88 ? 4.488 7.362 7.043 1.00 87.56 88 ASN A CA 1
ATOM 714 C C . ASN A 1 88 ? 4.958 6.991 5.617 1.00 87.56 88 ASN A C 1
ATOM 716 O O . ASN A 1 88 ? 5.907 7.576 5.087 1.00 87.56 88 ASN A O 1
ATOM 720 N N . GLY A 1 89 ? 4.311 6.010 4.976 1.00 83.06 89 GLY A N 1
ATOM 721 C CA . GLY A 1 89 ? 4.668 5.511 3.645 1.00 83.06 89 GLY A CA 1
ATOM 722 C C . GLY A 1 89 ? 5.922 4.631 3.606 1.00 83.06 89 GLY A C 1
ATOM 723 O O . GLY A 1 89 ? 6.379 4.304 2.519 1.00 83.06 89 GLY A O 1
ATOM 724 N N . SER A 1 90 ? 6.479 4.259 4.766 1.00 79.50 90 SER A N 1
ATOM 725 C CA . SER A 1 90 ? 7.672 3.399 4.909 1.00 79.50 90 SER A CA 1
ATOM 726 C C . SER A 1 90 ? 7.403 2.190 5.819 1.00 79.50 90 SER A C 1
ATOM 728 O O . SER A 1 90 ? 8.302 1.707 6.508 1.00 79.50 90 SER A O 1
ATOM 730 N N . GLY A 1 91 ? 6.143 1.746 5.869 1.00 82.75 91 GLY A N 1
ATOM 731 C CA . GLY A 1 91 ? 5.687 0.570 6.615 1.00 82.75 91 GLY A CA 1
ATOM 732 C C . GLY A 1 91 ? 5.215 0.828 8.049 1.00 82.75 91 GLY A C 1
ATOM 733 O O . GLY A 1 91 ? 4.501 -0.008 8.589 1.00 82.75 91 GLY A O 1
ATOM 734 N N . ASP A 1 92 ? 5.544 1.966 8.664 1.00 90.12 92 ASP A N 1
ATOM 735 C CA . ASP A 1 92 ? 5.103 2.257 10.035 1.00 90.12 92 ASP A CA 1
ATOM 736 C C . ASP A 1 92 ? 3.682 2.838 10.049 1.00 90.12 92 ASP A C 1
ATOM 738 O O . ASP A 1 92 ? 3.242 3.493 9.091 1.00 90.12 92 ASP A O 1
ATOM 742 N N . PHE A 1 93 ? 2.973 2.629 11.164 1.00 95.81 93 PHE A N 1
ATOM 743 C CA . PHE A 1 93 ? 1.600 3.105 11.345 1.00 95.81 93 PHE A CA 1
ATOM 744 C C . PHE A 1 93 ? 1.414 3.862 12.656 1.00 95.81 93 PHE A C 1
ATOM 746 O O . PHE A 1 93 ? 1.990 3.505 13.685 1.00 95.81 93 PHE A O 1
ATOM 753 N N . LEU A 1 94 ? 0.520 4.852 12.636 1.00 96.06 94 LEU A N 1
ATOM 754 C CA . LEU A 1 94 ? -0.116 5.317 13.862 1.00 96.06 94 LEU A CA 1
ATOM 755 C C . LEU A 1 94 ? -1.323 4.457 14.180 1.00 96.06 94 LEU A C 1
ATOM 757 O O . LEU A 1 94 ? -2.111 4.138 13.288 1.00 96.06 94 LEU A O 1
ATOM 761 N N . LEU A 1 95 ? -1.479 4.130 15.456 1.00 97.25 95 LEU A N 1
ATOM 762 C CA . LEU A 1 95 ? -2.512 3.249 15.962 1.00 97.25 95 LEU A CA 1
ATOM 763 C C . LEU A 1 95 ? -3.409 3.943 16.980 1.00 97.25 95 LEU A C 1
ATOM 765 O O . LEU A 1 95 ? -2.946 4.734 17.807 1.00 97.25 95 LEU A O 1
ATOM 769 N N . LEU A 1 96 ? -4.670 3.522 16.974 1.00 97.69 96 LEU A N 1
ATOM 770 C CA . LEU A 1 96 ? -5.535 3.535 18.145 1.00 97.69 96 LEU A CA 1
ATOM 771 C C . LEU A 1 96 ? -5.607 2.119 18.714 1.00 97.69 96 LEU A C 1
ATOM 773 O O . LEU A 1 96 ? -5.757 1.147 17.967 1.00 97.69 96 LEU A O 1
ATOM 777 N N . LEU A 1 97 ? -5.516 2.012 20.036 1.00 96.56 97 LEU A N 1
ATOM 778 C CA . LEU A 1 97 ? -5.679 0.758 20.768 1.00 96.56 97 LEU A CA 1
ATOM 779 C C . LEU A 1 97 ? -6.940 0.824 21.638 1.00 96.56 97 LEU A C 1
ATOM 781 O O . LEU A 1 97 ? -7.299 1.917 22.084 1.00 96.56 97 LEU A O 1
ATOM 785 N N . PRO A 1 98 ? -7.602 -0.310 21.917 1.00 95.56 98 PRO A N 1
ATOM 786 C CA . PRO A 1 98 ? -8.716 -0.348 22.851 1.00 95.56 98 PRO A CA 1
ATOM 787 C C . PRO A 1 98 ? -8.340 0.134 24.252 1.00 95.56 98 PRO A C 1
ATOM 789 O O . PRO A 1 98 ? -7.186 0.020 24.675 1.00 95.56 98 PRO A O 1
ATOM 792 N N . THR A 1 99 ? -9.319 0.654 24.986 1.00 91.69 99 THR A N 1
ATOM 793 C CA . THR A 1 99 ? -9.155 0.977 26.401 1.00 91.69 99 THR A CA 1
ATOM 794 C C . THR A 1 99 ? -8.968 -0.301 27.215 1.00 91.69 99 THR A C 1
ATOM 796 O O . THR A 1 99 ? -9.299 -1.409 26.783 1.00 91.69 99 THR A O 1
ATOM 799 N N . LYS A 1 100 ? -8.414 -0.158 28.423 1.00 86.81 100 LYS A N 1
ATOM 800 C CA . LYS A 1 100 ? -8.214 -1.304 29.320 1.00 86.81 100 LYS A CA 1
ATOM 801 C C . LYS A 1 100 ? -9.543 -1.836 29.854 1.00 86.81 100 LYS A C 1
ATOM 803 O O . LYS A 1 100 ? -9.646 -3.019 30.156 1.00 86.81 100 LYS A O 1
ATOM 808 N N . GLU A 1 101 ? -10.538 -0.962 29.970 1.00 86.88 101 GLU A N 1
ATOM 809 C CA . GLU A 1 101 ? -11.847 -1.244 30.550 1.00 86.88 101 GLU A CA 1
ATOM 810 C C . GLU A 1 101 ? -12.815 -1.862 29.534 1.00 86.88 101 GLU A C 1
A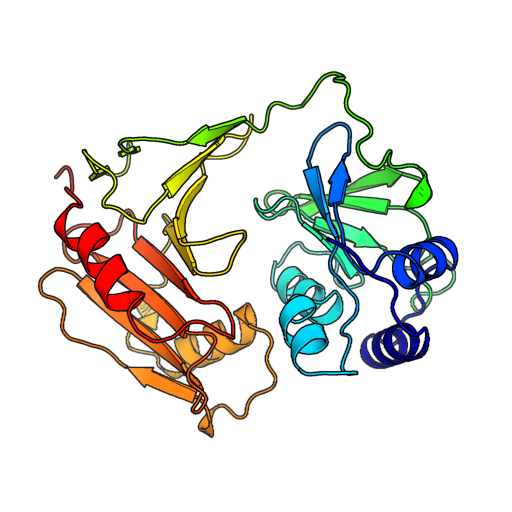TOM 812 O O . GLU A 1 101 ? -13.653 -2.677 29.912 1.00 86.88 101 GLU A O 1
ATOM 817 N N . ASN A 1 102 ? -12.717 -1.485 28.254 1.00 90.00 102 ASN A N 1
ATOM 818 C CA . ASN A 1 102 ? -13.627 -1.947 27.213 1.00 90.00 102 ASN A CA 1
ATOM 819 C C . ASN A 1 102 ? -12.887 -2.181 25.889 1.00 90.00 102 ASN A C 1
ATOM 821 O O . ASN A 1 102 ? -12.511 -1.244 25.189 1.00 90.00 102 ASN A O 1
ATOM 825 N N . GLN A 1 103 ? -12.765 -3.451 25.498 1.00 87.81 103 GLN A N 1
ATOM 826 C CA . GLN A 1 103 ? -12.097 -3.846 24.255 1.00 87.81 103 GLN A CA 1
ATOM 827 C C . GLN A 1 103 ? -12.809 -3.356 22.984 1.00 87.81 103 GLN A C 1
ATOM 829 O O . GLN A 1 103 ? -12.182 -3.325 21.930 1.00 87.81 103 GLN A O 1
ATOM 834 N N . GLN A 1 104 ? -14.081 -2.951 23.078 1.00 91.75 104 GLN A N 1
ATOM 835 C CA . GLN A 1 104 ? -14.843 -2.355 21.977 1.00 91.75 104 GLN A CA 1
ATOM 836 C C . GLN A 1 104 ? -14.686 -0.830 21.895 1.00 91.75 104 GLN A C 1
ATOM 838 O O . GLN A 1 104 ? -15.154 -0.217 20.943 1.00 91.75 104 GLN A O 1
ATOM 843 N N . GLN A 1 105 ? -14.037 -0.186 22.865 1.00 94.94 105 GLN A N 1
ATOM 844 C CA . GLN A 1 105 ? -13.849 1.261 22.872 1.00 94.94 105 GLN A CA 1
ATOM 845 C C . GLN A 1 105 ? -12.380 1.594 22.646 1.00 94.94 105 GLN A C 1
ATOM 847 O O . GLN A 1 105 ? -11.523 1.160 23.404 1.00 94.94 105 GLN A O 1
ATOM 852 N N . LEU A 1 106 ? -12.070 2.387 21.624 1.00 96.69 106 LEU A N 1
ATOM 853 C CA . LEU A 1 106 ? -10.706 2.842 21.365 1.00 96.69 106 LEU A CA 1
ATOM 854 C C . LEU A 1 106 ? -10.324 3.989 22.311 1.00 96.69 106 LEU A C 1
ATOM 856 O O . LEU A 1 106 ? -11.087 4.939 22.514 1.00 96.69 106 LEU A O 1
ATOM 860 N N . SER A 1 107 ? -9.119 3.906 22.876 1.00 95.56 107 SER A N 1
ATOM 861 C CA . SER A 1 107 ? -8.495 4.991 23.635 1.00 95.56 107 SER A CA 1
ATOM 862 C C . SER A 1 107 ? -8.264 6.198 22.727 1.00 95.56 107 SER A C 1
ATOM 864 O O . SER A 1 107 ? -8.074 6.055 21.522 1.00 95.56 107 SER A O 1
ATOM 866 N N . SER A 1 108 ? -8.255 7.403 23.302 1.00 95.19 108 SER A N 1
ATOM 867 C CA . SER A 1 108 ? -7.827 8.596 22.556 1.00 95.19 108 SER A CA 1
ATOM 868 C C . SER A 1 108 ? -6.317 8.652 22.328 1.00 95.19 108 SER A C 1
ATOM 870 O O . SER A 1 108 ? -5.862 9.426 21.485 1.00 95.19 108 SER A O 1
ATOM 872 N N . GLU A 1 109 ? -5.558 7.862 23.089 1.00 95.19 109 GLU A N 1
ATOM 873 C CA . GLU A 1 109 ? -4.104 7.826 23.023 1.00 95.19 109 GLU A CA 1
ATOM 874 C C . GLU A 1 109 ? -3.634 7.332 21.659 1.00 95.19 109 GLU A C 1
ATOM 876 O O . GLU A 1 109 ? -4.148 6.354 21.114 1.00 95.19 109 GLU A O 1
ATOM 881 N N . ILE A 1 110 ? -2.618 8.008 21.131 1.00 95.19 110 ILE A N 1
ATOM 882 C CA . ILE A 1 110 ? -2.057 7.712 19.821 1.00 95.19 110 ILE A CA 1
ATOM 883 C C . ILE A 1 110 ? -0.722 7.011 20.011 1.00 95.19 110 ILE A C 1
ATOM 885 O O . ILE A 1 110 ? 0.154 7.500 20.737 1.00 95.19 110 ILE A O 1
ATOM 889 N N . PHE A 1 111 ? -0.557 5.883 19.330 1.00 95.00 111 PHE A N 1
ATOM 890 C CA . PHE A 1 111 ? 0.655 5.076 19.381 1.00 95.00 111 PHE A CA 1
ATOM 891 C C . PHE A 1 111 ? 1.321 5.022 18.010 1.00 95.00 111 PHE A C 1
ATOM 893 O O . PHE A 1 111 ? 0.636 5.006 16.999 1.00 95.00 111 PHE A O 1
ATOM 900 N N . SER A 1 112 ? 2.647 4.961 17.971 1.00 93.31 112 SER A N 1
ATOM 901 C CA . SER A 1 112 ? 3.420 4.597 16.785 1.00 93.31 112 SER A CA 1
ATOM 902 C C . SER A 1 112 ? 3.761 3.117 16.864 1.00 93.31 112 SER A C 1
ATOM 904 O O . SER A 1 112 ? 4.248 2.662 17.901 1.00 93.31 112 SER A O 1
ATOM 906 N N . TRP A 1 113 ? 3.521 2.384 15.785 1.00 94.75 113 TRP A N 1
ATOM 907 C CA . TRP A 1 113 ? 3.948 1.001 15.622 1.00 94.75 113 TRP A CA 1
ATOM 908 C C . TRP A 1 113 ? 5.020 0.897 14.546 1.00 94.75 113 TRP A C 1
ATOM 910 O O . TRP A 1 113 ? 4.860 1.432 13.446 1.00 94.75 113 TRP A O 1
ATOM 920 N N . PHE A 1 114 ? 6.102 0.199 14.882 1.00 86.38 114 PHE A N 1
ATOM 921 C CA . PHE A 1 114 ? 7.261 0.011 14.018 1.00 86.38 114 PHE A CA 1
ATOM 922 C C . PHE A 1 114 ? 7.229 -1.388 13.410 1.00 86.38 114 PHE A C 1
ATOM 924 O O . PHE A 1 114 ? 7.369 -2.383 14.121 1.00 86.38 114 PHE A O 1
ATOM 931 N N . HIS A 1 115 ? 7.067 -1.471 12.092 1.00 86.69 115 HIS A N 1
ATOM 932 C CA . HIS A 1 115 ? 6.803 -2.746 11.419 1.00 86.69 115 HIS A CA 1
ATOM 933 C C . HIS A 1 115 ? 7.945 -3.765 11.515 1.00 86.69 115 HIS A C 1
ATOM 935 O O . HIS A 1 115 ? 7.704 -4.969 11.484 1.00 86.69 115 HIS A O 1
ATOM 941 N N . GLU A 1 116 ? 9.183 -3.298 11.669 1.00 73.56 116 GLU A N 1
ATOM 942 C CA . GLU A 1 116 ? 10.367 -4.159 11.752 1.00 73.56 116 GLU A CA 1
ATOM 943 C C . GLU A 1 116 ? 10.508 -4.830 13.124 1.00 73.56 116 GLU A C 1
ATOM 945 O O . GLU A 1 116 ? 10.895 -5.992 13.208 1.00 73.56 116 GLU A O 1
ATOM 950 N N . THR A 1 117 ? 10.177 -4.120 14.208 1.00 80.62 117 THR A N 1
ATOM 951 C CA . THR A 1 117 ? 10.360 -4.616 15.585 1.00 80.62 117 THR A CA 1
ATOM 952 C C . THR A 1 117 ? 9.061 -5.094 16.224 1.00 80.62 117 THR A C 1
ATOM 954 O O . THR A 1 117 ? 9.089 -5.885 17.164 1.00 80.62 117 THR A O 1
ATOM 957 N N . GLY A 1 118 ? 7.914 -4.624 15.733 1.00 82.06 118 GLY A N 1
ATOM 958 C CA . GLY A 1 118 ? 6.615 -4.795 16.381 1.00 82.06 118 GLY A CA 1
ATOM 959 C C . GLY A 1 118 ? 6.419 -3.897 17.602 1.00 82.06 118 GLY A C 1
ATOM 960 O O . GLY A 1 118 ? 5.402 -4.010 18.284 1.00 82.06 118 GLY A O 1
ATOM 961 N N . GLU A 1 119 ? 7.381 -3.020 17.907 1.00 88.75 119 GLU A N 1
ATOM 962 C CA . GLU A 1 119 ? 7.305 -2.131 19.062 1.00 88.75 119 GLU A CA 1
ATOM 963 C C . GLU A 1 119 ? 6.154 -1.135 18.893 1.00 88.75 119 GLU A C 1
ATOM 965 O O . GLU A 1 119 ? 5.964 -0.548 17.826 1.00 88.75 119 GLU A O 1
ATOM 970 N N . VAL A 1 120 ? 5.405 -0.926 19.977 1.00 92.44 120 VAL A N 1
ATOM 971 C CA . VAL A 1 120 ? 4.318 0.048 20.060 1.00 92.44 120 VAL A CA 1
ATOM 972 C C . VAL A 1 120 ? 4.673 1.096 21.106 1.00 92.44 120 VAL A C 1
ATOM 974 O O . VAL A 1 120 ? 4.859 0.775 22.281 1.00 92.44 120 VAL A O 1
ATOM 977 N N . ARG A 1 121 ? 4.725 2.365 20.701 1.00 90.25 121 ARG A N 1
ATOM 978 C CA . ARG A 1 121 ? 5.102 3.483 21.571 1.00 90.25 121 ARG A CA 1
ATOM 979 C C . ARG A 1 121 ? 4.022 4.548 21.599 1.00 90.25 121 ARG A C 1
ATOM 981 O O . ARG A 1 121 ? 3.645 5.060 20.553 1.00 90.25 121 ARG A O 1
ATOM 988 N N . LYS A 1 122 ? 3.563 4.943 22.787 1.00 92.00 122 LYS A N 1
ATOM 989 C CA . LYS A 1 122 ? 2.663 6.097 22.929 1.00 92.00 122 LYS A CA 1
ATOM 990 C C . LYS A 1 122 ? 3.389 7.378 22.514 1.00 92.00 122 LYS A C 1
ATOM 992 O O . LYS A 1 122 ? 4.502 7.623 22.979 1.00 92.00 122 LYS A O 1
ATOM 997 N N . ILE A 1 123 ? 2.750 8.190 21.675 1.00 90.31 123 ILE A N 1
ATOM 998 C CA . ILE A 1 123 ? 3.312 9.451 21.166 1.00 90.31 123 ILE A CA 1
ATOM 999 C C . ILE A 1 123 ? 2.442 10.684 21.448 1.00 90.31 123 ILE A C 1
ATOM 1001 O O . ILE A 1 123 ? 2.967 11.791 21.398 1.00 90.31 123 ILE A O 1
ATOM 1005 N N . ALA A 1 124 ? 1.153 10.514 21.760 1.00 89.31 124 ALA A N 1
ATOM 1006 C CA . ALA A 1 124 ? 0.247 11.598 22.159 1.00 89.31 124 ALA A CA 1
ATOM 1007 C C . ALA A 1 124 ? -0.931 11.060 22.988 1.00 89.31 124 ALA A C 1
ATOM 1009 O O . ALA A 1 124 ? -1.238 9.864 22.921 1.00 89.31 124 ALA A O 1
ATOM 1010 N N . ASN A 1 125 ? -1.615 11.920 23.753 1.00 89.62 125 ASN A N 1
ATOM 1011 C CA . ASN A 1 125 ? -2.853 11.516 24.447 1.00 89.62 125 ASN A CA 1
ATOM 1012 C C . ASN A 1 125 ? -4.099 11.665 23.571 1.00 89.62 125 ASN A C 1
ATOM 1014 O O . ASN A 1 125 ? -5.086 10.976 23.814 1.00 89.62 125 ASN A O 1
ATOM 1018 N N . HIS A 1 126 ? -4.055 12.553 22.574 1.00 90.31 126 HIS A N 1
ATOM 1019 C CA . HIS A 1 126 ? -5.157 12.827 21.655 1.00 90.31 126 HIS A CA 1
ATOM 1020 C C . HIS A 1 126 ? -4.626 13.223 20.274 1.00 90.31 126 HIS A C 1
ATOM 1022 O O . HIS A 1 126 ? -3.580 13.858 20.159 1.00 90.31 126 HIS A O 1
ATOM 1028 N N . ILE A 1 127 ? -5.396 12.938 19.219 1.00 89.00 127 ILE A N 1
ATOM 1029 C CA . ILE A 1 127 ? -5.037 13.299 17.833 1.00 89.00 127 ILE A CA 1
ATOM 1030 C C . ILE A 1 127 ? -4.852 14.813 17.627 1.00 89.00 127 ILE A C 1
ATOM 1032 O O . ILE A 1 127 ? -4.148 15.239 16.719 1.00 89.00 127 ILE A O 1
ATOM 1036 N N . THR A 1 128 ? -5.481 15.637 18.467 1.00 85.69 128 THR A N 1
ATOM 1037 C CA . THR A 1 128 ? -5.425 17.104 18.391 1.00 85.69 128 THR A CA 1
ATOM 1038 C C . THR A 1 128 ? -4.128 17.695 18.939 1.00 85.69 128 THR A C 1
ATOM 1040 O O . THR A 1 128 ? -3.912 18.891 18.787 1.00 85.69 128 THR A O 1
ATOM 1043 N N . GLU A 1 129 ? -3.282 16.894 19.596 1.00 83.62 129 GLU A N 1
ATOM 1044 C CA . GLU A 1 129 ? -1.967 17.339 20.082 1.00 83.62 129 GLU A CA 1
ATOM 1045 C C . GLU A 1 129 ? -0.936 17.465 18.950 1.00 83.62 129 GLU A C 1
ATOM 1047 O O . GLU A 1 129 ? 0.103 18.101 19.129 1.00 83.62 129 GLU A O 1
ATOM 1052 N N . PHE A 1 130 ? -1.206 16.882 17.778 1.00 79.81 130 PHE A N 1
ATOM 1053 C CA . PHE A 1 130 ? -0.337 17.048 16.622 1.00 79.81 130 PHE A CA 1
ATOM 1054 C C . PHE A 1 130 ? -0.588 18.399 15.960 1.00 79.81 130 PHE A C 1
ATOM 1056 O O . PHE A 1 130 ? -1.711 18.734 15.578 1.00 79.81 130 PHE A O 1
ATOM 1063 N N . ASN A 1 131 ? 0.488 19.165 15.785 1.00 59.88 131 ASN A N 1
ATOM 1064 C CA . ASN A 1 131 ? 0.448 20.377 14.985 1.00 59.88 131 ASN A CA 1
ATOM 1065 C C . ASN A 1 131 ? 0.249 19.981 13.519 1.00 59.88 131 ASN A C 1
ATOM 1067 O O . ASN A 1 131 ? 1.137 19.402 12.894 1.00 59.88 131 ASN A O 1
ATOM 1071 N N . PHE A 1 132 ? -0.906 20.326 12.956 1.00 53.97 132 PHE A N 1
ATOM 1072 C CA . PHE A 1 132 ? -1.073 20.387 11.507 1.00 53.97 132 PHE A CA 1
ATOM 1073 C C . PHE A 1 132 ? -0.073 21.421 10.984 1.00 53.97 132 PHE A C 1
ATOM 1075 O O . PHE A 1 132 ? 0.037 22.488 11.596 1.00 53.97 132 PHE A O 1
ATOM 1082 N N . PRO A 1 133 ? 0.705 21.134 9.930 1.00 45.19 133 PRO A N 1
ATOM 1083 C CA . PRO A 1 133 ? 1.834 21.974 9.564 1.00 45.19 133 PRO A CA 1
ATOM 1084 C C . PRO A 1 133 ? 1.390 23.405 9.216 1.00 45.19 133 PRO A C 1
ATOM 1086 O O . PRO A 1 133 ? 1.032 23.713 8.084 1.00 45.19 133 PRO A O 1
ATOM 1089 N N . ILE A 1 134 ? 1.498 24.314 10.190 1.00 34.47 134 ILE A N 1
ATOM 1090 C CA . ILE A 1 134 ? 1.931 25.684 9.946 1.00 34.47 134 ILE A CA 1
ATOM 1091 C C . ILE A 1 134 ? 3.451 25.610 9.993 1.00 34.47 134 ILE A C 1
ATOM 1093 O O . ILE A 1 134 ? 4.057 25.352 11.030 1.00 34.47 134 ILE A O 1
ATOM 1097 N N . SER A 1 135 ? 4.048 25.761 8.818 1.00 43.78 135 SER A N 1
ATOM 1098 C CA . SER A 1 135 ? 5.482 25.705 8.560 1.00 43.78 135 SER A CA 1
ATOM 1099 C C . SER A 1 135 ? 6.330 26.353 9.666 1.00 43.78 135 SER A C 1
ATOM 1101 O O . SER A 1 135 ? 6.315 27.581 9.787 1.00 43.78 135 SER A O 1
ATOM 1103 N N . LYS A 1 136 ? 7.116 25.555 10.408 1.00 30.38 136 LYS A N 1
ATOM 1104 C CA . LYS A 1 136 ? 8.527 25.825 10.767 1.00 30.38 136 LYS A CA 1
ATOM 1105 C C . LYS A 1 136 ? 9.171 24.669 11.563 1.00 30.38 136 LYS A C 1
ATOM 1107 O O . LYS A 1 136 ? 8.460 23.834 12.111 1.00 30.38 136 LYS A O 1
ATOM 1112 N N . PRO A 1 137 ? 10.517 24.572 11.550 1.00 43.25 137 PRO A N 1
ATOM 1113 C CA . PRO A 1 137 ? 11.237 23.310 11.670 1.00 43.25 137 PRO A CA 1
ATOM 1114 C C . PRO A 1 137 ? 11.695 23.047 13.101 1.00 43.25 137 PRO A C 1
ATOM 1116 O O . PRO A 1 137 ? 12.316 23.921 13.699 1.00 43.25 137 PRO A O 1
ATOM 1119 N N . ILE A 1 138 ? 11.491 21.836 13.626 1.00 35.62 138 ILE A N 1
ATOM 1120 C CA . ILE A 1 138 ? 12.185 21.395 14.844 1.00 35.62 138 ILE A CA 1
ATOM 1121 C C . ILE A 1 138 ? 12.594 19.919 14.715 1.00 35.62 138 ILE A C 1
ATOM 1123 O O . ILE A 1 138 ? 11.771 19.052 14.450 1.00 35.62 138 ILE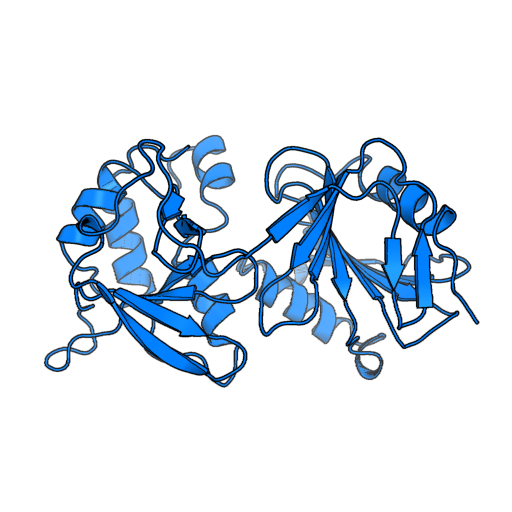 A O 1
ATOM 1127 N N . HIS A 1 139 ? 13.908 19.707 14.860 1.00 40.47 139 HIS A N 1
ATOM 1128 C CA . HIS A 1 139 ? 14.712 18.478 14.953 1.00 40.47 139 HIS A CA 1
ATOM 1129 C C . HIS A 1 139 ? 14.057 17.133 14.588 1.00 40.47 139 HIS A C 1
ATOM 1131 O O . HIS A 1 139 ? 13.608 16.382 15.453 1.00 40.47 139 HIS A O 1
ATOM 1137 N N . LYS A 1 140 ? 14.136 16.828 13.287 1.00 41.41 140 LYS A N 1
ATOM 1138 C CA . LYS A 1 140 ? 13.764 15.571 12.629 1.00 41.41 140 LYS A CA 1
ATOM 1139 C C . LYS A 1 140 ? 14.706 14.425 13.021 1.00 41.41 140 LYS A C 1
ATOM 1141 O O . LYS A 1 140 ? 15.924 14.599 12.945 1.00 41.41 140 LYS A O 1
ATOM 1146 N N . LYS A 1 141 ? 14.174 13.224 13.274 1.00 48.72 141 LYS A N 1
ATOM 1147 C CA . LYS A 1 141 ? 14.858 12.021 12.768 1.00 48.72 141 LYS A CA 1
ATOM 1148 C C . LYS A 1 141 ? 14.792 12.120 11.250 1.00 48.72 141 LYS A C 1
ATOM 1150 O O . LYS A 1 141 ? 13.721 12.301 10.684 1.00 48.72 141 LYS A O 1
ATOM 1155 N N . GLN A 1 142 ? 15.944 12.181 10.601 1.00 50.09 142 GLN A N 1
ATOM 1156 C CA . GLN A 1 142 ? 16.035 12.617 9.212 1.00 50.09 142 GLN A CA 1
ATOM 1157 C C . GLN A 1 142 ? 15.543 11.501 8.276 1.00 50.09 142 GLN A C 1
ATOM 1159 O O . GLN A 1 142 ? 16.348 10.750 7.737 1.00 50.09 142 GLN A O 1
ATOM 1164 N N . ILE A 1 143 ? 14.224 11.390 8.070 1.00 54.06 143 ILE A N 1
ATOM 1165 C CA . ILE A 1 143 ? 13.720 10.761 6.850 1.00 54.06 143 ILE A CA 1
ATOM 1166 C C . ILE A 1 143 ? 13.987 11.739 5.718 1.00 54.06 143 ILE A C 1
ATOM 1168 O O . ILE A 1 143 ? 13.344 12.785 5.588 1.00 54.06 143 ILE A O 1
ATOM 1172 N N . ILE A 1 144 ? 15.016 11.430 4.943 1.00 73.69 144 ILE A N 1
ATOM 1173 C CA . ILE A 1 144 ? 15.432 12.234 3.806 1.00 73.69 144 ILE A CA 1
ATOM 1174 C C . ILE A 1 144 ? 14.787 11.603 2.585 1.00 73.69 144 ILE A C 1
ATOM 1176 O O . ILE A 1 144 ? 15.136 10.495 2.184 1.00 73.69 144 ILE A O 1
ATOM 1180 N N . ARG A 1 145 ? 13.823 12.319 2.004 1.00 80.00 145 ARG A N 1
ATOM 1181 C CA . ARG A 1 145 ? 13.313 12.007 0.673 1.00 80.00 145 ARG A CA 1
ATOM 1182 C C . ARG A 1 145 ? 14.053 12.855 -0.334 1.00 80.00 145 ARG A C 1
ATOM 1184 O O . ARG A 1 145 ? 14.012 14.083 -0.247 1.00 80.00 145 ARG A O 1
ATOM 1191 N N . GLN A 1 146 ? 14.695 12.211 -1.293 1.00 85.12 146 GLN A N 1
ATOM 1192 C CA . GLN A 1 146 ? 15.393 12.911 -2.357 1.00 85.12 146 GLN A CA 1
ATOM 1193 C C . GLN A 1 146 ? 15.001 12.367 -3.718 1.00 85.12 146 GLN A C 1
ATOM 1195 O O . GLN A 1 146 ? 14.824 11.165 -3.913 1.00 85.12 146 GLN A O 1
ATOM 1200 N N . LYS A 1 147 ? 14.838 13.292 -4.662 1.00 89.88 147 LYS A N 1
ATOM 1201 C CA . LYS A 1 147 ? 14.630 12.949 -6.060 1.00 89.88 147 LYS A CA 1
ATOM 1202 C C . LYS A 1 147 ? 15.969 12.550 -6.657 1.00 89.88 147 LYS A C 1
ATOM 1204 O O . LYS A 1 147 ? 16.930 13.311 -6.562 1.00 89.88 147 LYS A O 1
ATOM 1209 N N . LEU A 1 148 ? 16.003 11.395 -7.304 1.00 90.94 148 LEU A N 1
ATOM 1210 C CA . LEU A 1 148 ? 17.188 10.895 -7.982 1.00 90.94 148 LEU A CA 1
ATOM 1211 C C . LEU A 1 148 ? 17.038 11.030 -9.501 1.00 90.94 148 LEU A C 1
ATOM 1213 O O . LEU A 1 148 ? 15.945 10.891 -10.053 1.00 90.94 148 LEU A O 1
ATOM 1217 N N . THR A 1 149 ? 18.152 11.302 -10.177 1.00 91.94 149 THR A N 1
ATOM 1218 C CA . THR A 1 149 ? 18.258 11.310 -11.649 1.00 91.94 149 THR A CA 1
ATOM 1219 C C . THR A 1 149 ? 18.814 10.001 -12.205 1.00 91.94 149 THR A C 1
ATOM 1221 O O . THR A 1 149 ? 18.683 9.738 -13.397 1.00 91.94 149 THR A O 1
ATOM 1224 N N . SER A 1 150 ? 19.401 9.184 -11.335 1.00 93.56 150 SER A N 1
ATOM 1225 C CA . SER A 1 150 ? 19.985 7.878 -11.618 1.00 93.56 150 SER A CA 1
ATOM 1226 C C . SER A 1 150 ? 19.967 7.039 -10.342 1.00 93.56 150 SER A C 1
ATOM 1228 O O . SER A 1 150 ? 19.961 7.596 -9.243 1.00 93.56 150 SER A O 1
ATOM 1230 N N . LEU A 1 151 ? 20.023 5.718 -10.465 1.00 94.19 151 LEU A N 1
ATOM 1231 C CA . LEU A 1 151 ? 20.120 4.805 -9.330 1.00 94.19 151 LEU A CA 1
ATOM 1232 C C . LEU A 1 151 ? 21.197 3.763 -9.584 1.00 94.19 151 LEU A C 1
ATOM 1234 O O . LEU A 1 151 ? 21.230 3.156 -10.649 1.00 94.19 151 LEU A O 1
ATOM 1238 N N . LYS A 1 152 ? 22.043 3.527 -8.586 1.00 93.50 152 LYS A N 1
A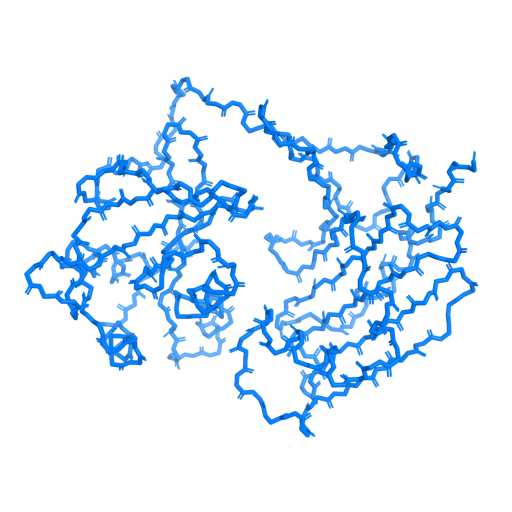TOM 1239 C CA . LYS A 1 152 ? 22.921 2.365 -8.525 1.00 93.50 152 LYS A CA 1
ATOM 1240 C C . LYS A 1 152 ? 22.871 1.808 -7.112 1.00 93.50 152 LYS A C 1
ATOM 1242 O O . LYS A 1 152 ? 23.120 2.535 -6.157 1.00 93.50 152 LYS A O 1
ATOM 1247 N N . THR A 1 153 ? 22.545 0.532 -7.005 1.00 90.19 153 THR A N 1
ATOM 1248 C CA . THR A 1 153 ? 22.421 -0.185 -5.731 1.00 90.19 153 THR A CA 1
ATOM 1249 C C . THR A 1 153 ? 23.562 -1.186 -5.578 1.00 90.19 153 THR A C 1
ATOM 1251 O O . THR A 1 153 ? 24.162 -1.627 -6.561 1.00 90.19 153 THR A O 1
ATOM 1254 N N . ASP A 1 154 ? 23.857 -1.568 -4.343 1.00 88.00 154 ASP A N 1
ATOM 1255 C CA . ASP A 1 154 ? 24.816 -2.618 -3.987 1.00 88.00 154 ASP A CA 1
ATOM 1256 C C . ASP A 1 154 ? 24.330 -4.029 -4.370 1.00 88.00 154 ASP A C 1
ATOM 1258 O O . ASP A 1 154 ? 25.133 -4.938 -4.585 1.00 88.00 154 ASP A O 1
ATOM 1262 N N . TYR A 1 155 ? 23.020 -4.205 -4.545 1.00 87.75 155 TYR A N 1
ATOM 1263 C CA . TYR A 1 155 ? 22.400 -5.443 -5.022 1.00 87.75 155 TYR A CA 1
ATOM 1264 C C . TYR A 1 155 ? 22.219 -5.509 -6.552 1.00 87.75 155 TYR A C 1
ATOM 1266 O O . TYR A 1 155 ? 21.529 -6.396 -7.059 1.00 87.75 155 TYR A O 1
ATOM 1274 N N . GLY A 1 156 ? 22.891 -4.630 -7.302 1.00 88.62 156 GLY A N 1
ATOM 1275 C CA . GLY A 1 156 ? 23.067 -4.759 -8.753 1.00 88.62 156 GLY A CA 1
ATOM 1276 C C . GLY A 1 156 ? 21.929 -4.199 -9.609 1.00 88.62 156 GLY A C 1
ATOM 1277 O O . GLY A 1 156 ? 21.894 -4.455 -10.810 1.00 88.62 156 GLY A O 1
ATOM 1278 N N . PHE A 1 157 ? 20.999 -3.439 -9.026 1.00 93.06 157 PHE A N 1
ATOM 1279 C CA . PHE A 1 157 ? 20.074 -2.595 -9.790 1.00 93.06 157 PHE A CA 1
ATOM 1280 C C . PHE A 1 157 ? 20.782 -1.312 -10.224 1.00 93.06 157 PHE A C 1
ATOM 1282 O O . PHE A 1 157 ? 21.295 -0.578 -9.367 1.00 93.06 157 PHE A O 1
ATOM 1289 N N . ARG A 1 158 ? 20.764 -1.014 -11.527 1.00 93.75 158 ARG A N 1
ATOM 1290 C CA . ARG A 1 158 ? 21.314 0.220 -12.084 1.00 93.75 158 ARG A CA 1
ATOM 1291 C C . ARG A 1 158 ? 20.385 0.842 -13.124 1.00 93.75 158 ARG A C 1
ATOM 1293 O O . ARG A 1 158 ? 19.828 0.160 -13.977 1.00 93.75 158 ARG A O 1
ATOM 1300 N N . LEU A 1 159 ? 20.256 2.161 -13.069 1.00 93.81 159 LEU A N 1
ATOM 1301 C CA . LEU A 1 159 ? 19.507 2.970 -14.018 1.00 93.81 159 LEU A CA 1
ATOM 1302 C C . LEU A 1 159 ? 20.195 4.332 -14.156 1.00 93.81 159 LEU A C 1
ATOM 1304 O O . LEU A 1 159 ? 20.146 5.148 -13.238 1.00 93.81 159 LEU A O 1
ATOM 1308 N N . ASP A 1 160 ? 20.853 4.574 -15.289 1.00 92.31 160 ASP A N 1
ATOM 1309 C CA . ASP A 1 160 ? 21.671 5.781 -15.482 1.00 92.31 160 ASP A CA 1
ATOM 1310 C C . ASP A 1 160 ? 20.831 7.045 -15.714 1.00 92.31 160 ASP A C 1
ATOM 1312 O O . ASP A 1 160 ? 21.267 8.142 -15.381 1.00 92.31 160 ASP A O 1
ATOM 1316 N N . ASN A 1 161 ? 19.625 6.902 -16.269 1.00 91.62 161 ASN A N 1
ATOM 1317 C CA . ASN A 1 161 ? 18.698 8.005 -16.505 1.00 91.62 161 ASN A CA 1
ATOM 1318 C C . ASN A 1 161 ? 17.265 7.559 -16.212 1.00 91.62 161 ASN A C 1
ATOM 1320 O O . ASN A 1 161 ? 16.845 6.491 -16.656 1.00 91.62 161 ASN A O 1
ATOM 1324 N N . ILE A 1 162 ? 16.495 8.393 -15.509 1.00 93.06 162 ILE A N 1
ATOM 1325 C CA . ILE A 1 162 ? 15.075 8.112 -15.257 1.00 93.06 162 ILE A CA 1
ATOM 1326 C C . ILE A 1 162 ? 14.249 8.517 -16.488 1.00 93.06 162 ILE A C 1
ATOM 1328 O O . ILE A 1 162 ? 14.215 9.706 -16.824 1.00 93.06 162 ILE A O 1
ATOM 1332 N N . PRO A 1 163 ? 13.565 7.579 -17.169 1.00 91.12 163 PRO A N 1
ATOM 1333 C CA . PRO A 1 163 ? 12.779 7.908 -18.350 1.00 91.12 163 PRO A CA 1
ATOM 1334 C C . PRO A 1 163 ? 11.557 8.761 -17.983 1.00 91.12 163 PRO A C 1
ATOM 1336 O O . PRO A 1 163 ? 10.809 8.444 -17.062 1.00 91.12 163 PRO A O 1
ATOM 1339 N N . SER A 1 164 ? 11.309 9.834 -18.736 1.00 88.12 164 SER A N 1
ATOM 1340 C CA . SER A 1 164 ? 10.068 10.615 -18.616 1.00 88.12 164 SER A CA 1
ATOM 1341 C C . SER A 1 164 ? 8.844 9.735 -18.936 1.00 88.12 164 SER A C 1
ATOM 1343 O O . SER A 1 164 ? 8.917 8.965 -19.901 1.00 88.12 164 SER A O 1
ATOM 1345 N N . PRO A 1 165 ? 7.723 9.842 -18.188 1.00 90.31 165 PRO A N 1
ATOM 1346 C CA . PRO A 1 165 ? 7.381 10.867 -17.189 1.00 90.31 165 PRO A CA 1
ATOM 1347 C C . PRO A 1 165 ? 7.691 10.482 -15.729 1.00 90.31 165 PRO A C 1
ATOM 1349 O O . PRO A 1 165 ? 7.141 11.090 -14.807 1.00 90.31 165 PRO A O 1
ATOM 1352 N N . TRP A 1 166 ? 8.534 9.476 -15.495 1.00 91.00 166 TRP A N 1
ATOM 1353 C CA . TRP A 1 166 ? 8.792 8.968 -14.153 1.00 91.00 166 TRP A CA 1
ATOM 1354 C C . TRP A 1 166 ? 9.613 9.936 -13.303 1.00 91.00 166 TRP A C 1
ATOM 1356 O O . TRP A 1 166 ? 10.541 10.604 -13.762 1.00 91.00 166 TRP A O 1
ATOM 1366 N N . THR A 1 167 ? 9.287 9.979 -12.016 1.00 90.50 167 THR A N 1
ATOM 1367 C CA . THR A 1 167 ? 10.140 10.564 -10.982 1.00 90.50 167 THR A CA 1
ATOM 1368 C C . THR A 1 167 ? 10.583 9.461 -10.038 1.00 90.50 167 THR A C 1
ATOM 1370 O O . THR A 1 167 ? 9.734 8.786 -9.465 1.00 90.50 167 THR A O 1
ATOM 1373 N N . LEU A 1 168 ? 11.896 9.288 -9.876 1.00 92.50 168 LEU A N 1
ATOM 1374 C CA . LEU A 1 168 ? 12.470 8.384 -8.885 1.00 92.50 168 LEU A CA 1
ATOM 1375 C C . LEU A 1 168 ? 12.685 9.126 -7.566 1.00 92.50 168 LEU A C 1
ATOM 1377 O O . LEU A 1 168 ? 13.320 10.183 -7.538 1.00 92.50 168 LEU A O 1
ATOM 1381 N N . MET A 1 169 ? 12.185 8.541 -6.485 1.00 89.75 169 MET A N 1
ATOM 1382 C CA . MET A 1 169 ? 12.381 9.006 -5.121 1.00 89.75 169 MET A CA 1
ATOM 1383 C C . MET A 1 169 ? 13.130 7.946 -4.321 1.00 89.75 169 MET A C 1
ATOM 1385 O O . MET A 1 169 ? 12.725 6.785 -4.295 1.00 89.75 169 MET A O 1
ATOM 1389 N N . GLU A 1 170 ? 14.190 8.365 -3.641 1.00 90.25 170 GLU A N 1
ATOM 1390 C CA . GLU A 1 170 ? 14.797 7.609 -2.552 1.00 90.25 170 GLU A CA 1
ATOM 1391 C C . GLU A 1 170 ? 14.255 8.130 -1.226 1.00 90.25 170 GLU A C 1
ATOM 1393 O O . GLU A 1 170 ? 14.180 9.342 -1.008 1.00 90.25 170 GLU A O 1
ATOM 1398 N N . THR A 1 171 ? 13.893 7.208 -0.341 1.00 84.38 171 THR A N 1
ATOM 1399 C CA . THR A 1 171 ? 13.536 7.489 1.047 1.00 84.38 171 THR A CA 1
ATOM 1400 C C . THR A 1 171 ? 14.565 6.824 1.950 1.00 84.38 171 THR A C 1
ATOM 1402 O O . THR A 1 171 ? 14.586 5.600 2.074 1.00 84.38 171 THR A O 1
ATOM 1405 N N . VAL A 1 172 ? 15.422 7.639 2.566 1.00 80.50 172 VAL A N 1
ATOM 1406 C CA . VAL A 1 172 ? 16.445 7.207 3.526 1.00 80.50 172 VAL A CA 1
ATOM 1407 C C . VAL A 1 172 ? 15.918 7.430 4.934 1.00 80.50 172 VAL A C 1
ATOM 1409 O O . VAL A 1 172 ? 15.442 8.522 5.240 1.00 80.50 172 VAL A O 1
ATOM 1412 N N . SER A 1 173 ? 16.033 6.426 5.798 1.00 73.44 173 SER A N 1
ATOM 1413 C CA . SER A 1 173 ? 15.758 6.537 7.232 1.00 73.44 173 SER A CA 1
ATOM 1414 C C . SER A 1 173 ? 16.971 6.042 8.014 1.00 73.44 173 SER A C 1
ATOM 1416 O O . SER A 1 173 ? 17.664 5.131 7.572 1.00 73.44 173 SER A O 1
ATOM 1418 N N . SER A 1 174 ? 17.250 6.639 9.175 1.00 51.59 174 SER A N 1
ATOM 1419 C CA . SER A 1 174 ? 18.515 6.467 9.908 1.00 51.59 174 SER A CA 1
ATOM 1420 C C . SER A 1 174 ? 18.850 5.022 10.306 1.00 51.59 174 SER A C 1
ATOM 1422 O O . SER A 1 174 ? 20.010 4.742 10.584 1.00 51.59 174 SER A O 1
ATOM 1424 N N . ASN A 1 175 ? 17.860 4.121 10.319 1.00 61.78 175 ASN A N 1
ATOM 1425 C CA . ASN A 1 175 ? 18.010 2.722 10.731 1.00 61.78 175 ASN A CA 1
ATOM 1426 C C . ASN A 1 175 ? 17.440 1.708 9.718 1.00 61.78 175 ASN A C 1
ATOM 1428 O O . ASN A 1 175 ? 17.388 0.524 10.039 1.00 61.78 175 ASN A O 1
ATOM 1432 N N . LYS A 1 176 ? 16.989 2.149 8.534 1.00 64.06 176 LYS A N 1
ATOM 1433 C CA . LYS A 1 176 ? 16.332 1.282 7.540 1.00 64.06 176 LYS A CA 1
ATOM 1434 C C . LYS A 1 176 ? 17.091 1.308 6.212 1.00 64.06 176 LYS A C 1
ATOM 1436 O O . LYS A 1 176 ? 17.652 2.354 5.875 1.00 64.06 176 LYS A O 1
ATOM 1441 N N . PRO A 1 177 ? 17.104 0.206 5.441 1.00 73.19 177 PRO A N 1
ATOM 1442 C CA . PRO A 1 177 ? 17.592 0.249 4.069 1.00 73.19 177 PRO A CA 1
ATOM 1443 C C . PRO A 1 177 ? 16.781 1.264 3.257 1.00 73.19 177 PRO A C 1
ATOM 1445 O O . PRO A 1 177 ? 15.574 1.417 3.458 1.00 73.19 177 PRO A O 1
ATOM 1448 N N . SER A 1 178 ? 17.456 1.970 2.350 1.00 82.44 178 SER A N 1
ATOM 1449 C CA . SER A 1 178 ? 16.809 2.943 1.474 1.00 82.44 178 SER A CA 1
ATOM 1450 C C . SER A 1 178 ? 15.683 2.292 0.672 1.00 82.44 178 SER A C 1
ATOM 1452 O O . SER A 1 178 ? 15.873 1.251 0.041 1.00 82.44 178 SER A O 1
ATOM 1454 N N . PHE A 1 179 ? 14.522 2.941 0.660 1.00 86.12 179 PHE A N 1
ATOM 1455 C CA . PHE A 1 179 ? 13.397 2.558 -0.184 1.00 86.12 179 PHE A CA 1
ATOM 1456 C C . PHE A 1 179 ? 13.402 3.392 -1.466 1.00 86.12 179 PHE A C 1
ATOM 1458 O O . PHE A 1 179 ? 13.501 4.622 -1.408 1.00 86.12 179 PHE A O 1
ATOM 1465 N N . TYR A 1 180 ? 13.257 2.734 -2.615 1.00 91.94 180 TYR A N 1
ATOM 1466 C CA . TYR A 1 180 ? 13.258 3.383 -3.923 1.00 91.94 180 TYR A CA 1
ATOM 1467 C C . TYR A 1 180 ? 11.925 3.170 -4.625 1.00 91.94 180 TYR A C 1
ATOM 1469 O O . TYR A 1 180 ? 11.480 2.032 -4.797 1.00 91.94 180 TYR A O 1
ATOM 1477 N N . ALA A 1 181 ? 11.312 4.263 -5.078 1.00 91.75 181 ALA A N 1
ATOM 1478 C CA . ALA A 1 181 ? 10.086 4.182 -5.852 1.00 91.75 181 ALA A CA 1
ATOM 1479 C C . ALA A 1 181 ? 10.040 5.166 -7.019 1.00 91.75 181 ALA A C 1
ATOM 1481 O O . ALA A 1 181 ? 10.386 6.343 -6.892 1.00 91.75 181 ALA A O 1
ATOM 1482 N N . PHE A 1 182 ? 9.552 4.676 -8.153 1.00 92.31 182 PHE A N 1
ATOM 1483 C CA . PHE A 1 182 ? 9.218 5.477 -9.317 1.00 92.31 182 PHE A CA 1
ATOM 1484 C C . PHE A 1 182 ? 7.742 5.846 -9.273 1.00 92.31 182 PHE A C 1
ATOM 1486 O O . PHE A 1 182 ? 6.891 5.009 -8.979 1.00 92.31 182 PHE A O 1
ATOM 1493 N N . GLN A 1 183 ? 7.429 7.090 -9.614 1.00 89.69 183 GLN A N 1
ATOM 1494 C CA . GLN A 1 183 ? 6.064 7.597 -9.597 1.00 89.69 183 GLN A CA 1
ATOM 1495 C C . GLN A 1 183 ? 5.719 8.338 -10.892 1.00 89.69 183 GLN A C 1
ATOM 1497 O O . GLN A 1 183 ? 6.521 9.133 -11.393 1.00 89.69 183 GLN A O 1
ATOM 1502 N N . ILE A 1 184 ? 4.495 8.124 -11.386 1.00 85.00 184 ILE A N 1
ATOM 1503 C CA . ILE A 1 184 ? 3.822 9.005 -12.353 1.00 85.00 184 ILE A CA 1
ATOM 1504 C C . ILE A 1 184 ? 2.607 9.637 -11.663 1.00 85.00 184 ILE A C 1
ATOM 1506 O O . ILE A 1 184 ? 1.824 8.939 -11.023 1.00 85.00 184 ILE A O 1
ATOM 1510 N N . GLY A 1 185 ? 2.408 10.946 -11.841 1.00 72.81 185 GLY A N 1
ATOM 1511 C CA . GLY A 1 185 ? 1.260 11.668 -11.274 1.00 72.81 185 GLY A CA 1
ATOM 1512 C C . GLY A 1 185 ? 1.493 12.147 -9.838 1.00 72.81 185 GLY A C 1
ATOM 1513 O O . GLY A 1 185 ? 2.634 12.227 -9.378 1.00 72.81 185 GLY A O 1
ATOM 1514 N N . LYS A 1 186 ? 0.421 12.524 -9.129 1.00 63.12 186 LYS A N 1
ATOM 1515 C CA . LYS A 1 186 ? 0.498 13.009 -7.736 1.00 63.12 186 LYS A CA 1
ATOM 1516 C C . LYS A 1 186 ? 0.095 11.886 -6.773 1.00 63.12 186 LYS A C 1
ATOM 1518 O O . LYS A 1 186 ? -0.938 11.264 -6.964 1.00 63.12 186 LYS A O 1
ATOM 1523 N N . GLY A 1 187 ? 0.855 11.673 -5.697 1.00 64.38 187 GLY A N 1
ATOM 1524 C CA . GLY A 1 187 ? 0.558 10.631 -4.703 1.00 64.38 187 GLY A CA 1
ATOM 1525 C C . GLY A 1 187 ? 0.807 9.206 -5.218 1.00 64.38 187 GLY A C 1
ATOM 1526 O O . GLY A 1 187 ? 1.718 8.975 -6.001 1.00 64.38 187 GLY A O 1
ATOM 1527 N N . THR A 1 188 ? 0.000 8.236 -4.787 1.00 60.59 188 THR A N 1
ATOM 1528 C CA . THR A 1 188 ? 0.175 6.798 -5.088 1.00 60.59 188 THR A CA 1
ATOM 1529 C C . THR A 1 188 ? -0.575 6.329 -6.343 1.00 60.59 188 THR A C 1
ATOM 1531 O O . THR A 1 188 ? -0.910 5.157 -6.477 1.00 60.59 188 THR A O 1
ATOM 1534 N N . GLU A 1 189 ? -0.869 7.237 -7.279 1.00 69.56 189 GLU A N 1
ATOM 1535 C CA . GLU A 1 189 ? -1.675 6.942 -8.476 1.00 69.56 189 GLU A CA 1
ATOM 1536 C C . GLU A 1 189 ? -1.036 5.909 -9.415 1.00 69.56 189 GLU A C 1
ATOM 1538 O O . GLU A 1 189 ? -1.746 5.165 -10.090 1.00 69.56 189 GLU A O 1
ATOM 1543 N N . CYS A 1 190 ? 0.292 5.878 -9.494 1.00 83.19 190 CYS A N 1
ATOM 1544 C CA . CYS A 1 190 ? 1.052 4.891 -10.248 1.00 83.19 190 CYS A CA 1
ATOM 1545 C C . CYS A 1 190 ? 2.450 4.809 -9.644 1.00 83.19 190 CYS A C 1
ATOM 1547 O O . CYS A 1 190 ? 3.257 5.723 -9.836 1.00 83.19 190 CYS A O 1
ATOM 1549 N N . LEU A 1 191 ? 2.706 3.741 -8.896 1.00 88.56 191 LEU A N 1
ATOM 1550 C CA . LEU A 1 191 ? 3.935 3.547 -8.139 1.00 88.56 191 LEU A CA 1
ATOM 1551 C C . LEU A 1 191 ? 4.637 2.286 -8.627 1.00 88.56 191 LEU A C 1
ATOM 1553 O O . LEU A 1 191 ? 3.992 1.259 -8.809 1.00 88.56 191 LEU A O 1
ATOM 1557 N N . VAL A 1 192 ? 5.949 2.355 -8.805 1.00 92.88 192 VAL A N 1
ATOM 1558 C CA . VAL A 1 192 ? 6.807 1.179 -8.961 1.00 92.88 192 VAL A CA 1
ATOM 1559 C C . VAL A 1 192 ? 7.774 1.176 -7.797 1.00 92.88 192 VAL A C 1
ATOM 1561 O O . VAL A 1 192 ? 8.584 2.094 -7.702 1.00 92.88 192 VAL A O 1
ATOM 1564 N N . SER A 1 193 ? 7.720 0.167 -6.939 1.00 91.75 193 SER A N 1
ATOM 1565 C CA . SER A 1 193 ? 8.720 -0.034 -5.894 1.00 91.75 193 SER A CA 1
ATOM 1566 C C . SER A 1 193 ? 9.804 -1.008 -6.346 1.00 91.75 193 SER A C 1
ATOM 1568 O O . SER A 1 193 ? 9.541 -1.969 -7.078 1.00 91.75 193 SER A O 1
ATOM 1570 N N . LEU A 1 194 ? 11.034 -0.722 -5.919 1.00 92.50 194 LEU A N 1
ATOM 1571 C CA . LEU A 1 194 ? 12.166 -1.635 -6.002 1.00 92.50 194 LEU A CA 1
ATOM 1572 C C . LEU A 1 194 ? 12.252 -2.427 -4.704 1.00 92.50 194 LEU A C 1
ATOM 1574 O O . LEU A 1 194 ? 12.366 -1.852 -3.624 1.00 92.50 194 LEU A O 1
ATOM 1578 N N . GLU A 1 195 ? 12.211 -3.742 -4.831 1.00 88.75 195 GLU A N 1
ATOM 1579 C CA . GLU A 1 195 ? 12.060 -4.661 -3.714 1.00 88.75 195 GLU A CA 1
ATOM 1580 C C . GLU A 1 195 ? 13.140 -5.751 -3.773 1.00 88.75 195 GLU A C 1
ATOM 1582 O O . GLU A 1 195 ? 13.620 -6.092 -4.854 1.00 88.75 195 GLU A O 1
ATOM 1587 N N . THR A 1 196 ? 13.514 -6.338 -2.631 1.00 86.12 196 THR A N 1
ATOM 1588 C CA . THR A 1 196 ? 14.658 -7.278 -2.533 1.00 86.12 196 THR A CA 1
ATOM 1589 C C . THR A 1 196 ? 14.293 -8.720 -2.144 1.00 86.12 196 THR A C 1
ATOM 1591 O O . THR A 1 196 ? 15.131 -9.613 -2.220 1.00 86.12 196 THR A O 1
ATOM 1594 N N . SER A 1 197 ? 13.042 -8.995 -1.762 1.00 84.50 197 SER A N 1
ATOM 1595 C CA . SER A 1 197 ? 12.493 -10.344 -1.507 1.00 84.50 197 SER A CA 1
ATOM 1596 C C . SER A 1 197 ? 11.285 -10.738 -2.384 1.00 84.50 197 SER A C 1
ATOM 1598 O O . SER A 1 197 ? 10.180 -10.257 -2.143 1.00 84.50 197 SER A O 1
ATOM 1600 N N . PHE A 1 198 ? 11.459 -11.620 -3.379 1.00 86.75 198 PHE A N 1
ATOM 1601 C CA . PHE A 1 198 ? 10.375 -12.084 -4.267 1.00 86.75 198 PHE A CA 1
ATOM 1602 C C . PHE A 1 198 ? 9.885 -13.503 -3.905 1.00 86.75 198 PHE A C 1
ATOM 1604 O O . PHE A 1 198 ? 10.707 -14.392 -3.663 1.00 86.75 198 PHE A O 1
ATOM 1611 N N . PRO A 1 199 ? 8.568 -13.795 -3.930 1.00 86.56 199 PRO A N 1
ATOM 1612 C CA . PRO A 1 199 ? 8.027 -15.123 -3.631 1.00 86.56 199 PRO A CA 1
ATOM 1613 C C . PRO A 1 199 ? 8.180 -16.104 -4.816 1.00 86.56 199 PRO A C 1
ATOM 1615 O O . PRO A 1 199 ? 7.195 -16.621 -5.338 1.00 86.56 199 PRO A O 1
ATOM 1618 N N . THR A 1 200 ? 9.413 -16.421 -5.233 1.00 87.12 200 THR A N 1
ATOM 1619 C CA . THR A 1 200 ? 9.710 -17.216 -6.450 1.00 87.12 200 THR A CA 1
ATOM 1620 C C . THR A 1 200 ? 8.991 -18.569 -6.502 1.00 87.12 200 THR A C 1
ATOM 1622 O O . THR A 1 200 ? 8.559 -18.999 -7.566 1.00 87.12 200 THR A O 1
ATOM 1625 N N . LYS A 1 201 ? 8.793 -19.235 -5.357 1.00 89.75 201 LYS A N 1
ATOM 1626 C CA . LYS A 1 201 ? 8.076 -20.525 -5.291 1.00 89.75 201 LYS A CA 1
ATOM 1627 C C . LYS A 1 201 ? 6.590 -20.424 -5.652 1.00 89.75 201 LYS A C 1
ATOM 1629 O O . LYS A 1 201 ? 5.970 -21.441 -5.932 1.00 89.75 201 LYS A O 1
ATOM 1634 N N . GLN A 1 202 ? 6.024 -19.221 -5.614 1.00 92.31 202 GLN A N 1
ATOM 1635 C CA . GLN A 1 202 ? 4.619 -18.960 -5.908 1.00 92.31 202 GLN A CA 1
ATOM 1636 C C . GLN A 1 202 ? 4.406 -18.469 -7.342 1.00 92.31 202 GLN A C 1
ATOM 1638 O O . GLN A 1 202 ? 3.284 -18.115 -7.686 1.00 92.31 202 GLN A O 1
ATOM 1643 N N . LEU A 1 203 ? 5.450 -18.437 -8.183 1.00 89.25 203 LEU A N 1
ATOM 1644 C CA . LEU A 1 203 ? 5.387 -17.846 -9.522 1.00 89.25 203 LEU A CA 1
ATOM 1645 C C . LEU A 1 203 ? 4.189 -18.370 -10.326 1.00 89.25 203 LEU A C 1
ATOM 1647 O O . LEU A 1 203 ? 3.390 -17.560 -10.781 1.00 89.25 203 LEU A O 1
ATOM 1651 N N . GLU A 1 204 ? 3.995 -19.688 -10.371 1.00 91.25 204 GLU A N 1
ATOM 1652 C CA . GLU A 1 204 ? 2.899 -20.360 -11.094 1.00 91.25 204 GLU A CA 1
ATOM 1653 C C . GLU A 1 204 ? 1.616 -20.549 -10.262 1.00 91.25 204 GLU A C 1
ATOM 1655 O O . GLU A 1 204 ? 0.647 -21.148 -10.719 1.00 91.25 204 GLU A O 1
ATOM 1660 N N . ASN A 1 205 ? 1.584 -20.066 -9.018 1.00 93.62 205 ASN A N 1
ATOM 1661 C CA . ASN A 1 205 ? 0.425 -20.218 -8.146 1.00 93.62 205 ASN A CA 1
ATOM 1662 C C . ASN A 1 205 ? -0.545 -19.047 -8.330 1.00 93.62 205 ASN A C 1
ATOM 1664 O O . ASN A 1 205 ? -0.473 -18.047 -7.616 1.00 93.62 205 ASN A O 1
ATOM 1668 N N . ASP A 1 206 ? -1.480 -19.177 -9.268 1.00 93.81 206 ASP A N 1
ATOM 1669 C CA . ASP A 1 206 ? -2.479 -18.136 -9.540 1.00 93.81 206 ASP A CA 1
ATOM 1670 C C . ASP A 1 206 ? -3.282 -17.756 -8.292 1.00 93.81 206 ASP A C 1
ATOM 1672 O O . ASP A 1 206 ? -3.488 -16.573 -8.027 1.00 93.81 206 ASP A O 1
ATOM 1676 N N . LYS A 1 207 ? -3.653 -18.738 -7.460 1.00 91.06 207 LYS A N 1
ATOM 1677 C CA . LYS A 1 207 ? -4.366 -18.480 -6.203 1.00 91.06 207 LYS A CA 1
ATOM 1678 C C . LYS A 1 207 ? -3.562 -17.561 -5.282 1.00 91.06 207 LYS A C 1
ATOM 1680 O O . LYS A 1 207 ? -4.136 -16.637 -4.719 1.00 91.06 207 LYS A O 1
ATOM 1685 N N . TYR A 1 208 ? -2.250 -17.768 -5.162 1.00 92.69 208 TYR A N 1
ATOM 1686 C CA . TYR A 1 208 ? -1.390 -16.897 -4.358 1.00 92.69 208 TYR A CA 1
ATOM 1687 C C . TYR A 1 208 ? -1.426 -15.447 -4.846 1.00 92.69 208 TYR A C 1
ATOM 1689 O O . TYR A 1 208 ? -1.573 -14.541 -4.032 1.00 92.69 208 TYR A O 1
ATOM 1697 N N . TRP A 1 209 ? -1.321 -15.215 -6.155 1.00 93.06 209 TRP A N 1
ATOM 1698 C CA . TRP A 1 209 ? -1.313 -13.860 -6.716 1.00 93.06 209 TRP A CA 1
ATOM 1699 C C . TRP A 1 209 ? -2.673 -13.171 -6.616 1.00 93.06 209 TRP A C 1
ATOM 1701 O O . TRP A 1 209 ? -2.734 -11.975 -6.331 1.00 93.06 209 TRP A O 1
ATOM 1711 N N . LEU A 1 210 ? -3.761 -13.920 -6.803 1.00 90.88 210 LEU A N 1
ATOM 1712 C CA . LEU A 1 210 ? -5.123 -13.428 -6.606 1.00 90.88 210 LEU A CA 1
ATOM 1713 C C . LEU A 1 210 ? -5.363 -13.066 -5.134 1.00 90.88 210 LEU A C 1
ATOM 1715 O O . LEU A 1 210 ? -5.814 -11.959 -4.844 1.00 90.88 210 LEU A O 1
ATOM 1719 N N . ASP A 1 211 ? -4.987 -13.950 -4.206 1.00 87.56 211 ASP A N 1
ATOM 1720 C CA . ASP A 1 211 ? -5.096 -13.712 -2.765 1.00 87.56 211 ASP A CA 1
ATOM 1721 C C . ASP A 1 211 ? -4.200 -12.535 -2.334 1.00 87.56 211 ASP A C 1
ATOM 1723 O O . ASP A 1 211 ? -4.623 -11.706 -1.531 1.00 87.56 211 ASP A O 1
ATOM 1727 N N . LEU A 1 212 ? -2.993 -12.403 -2.900 1.00 88.44 212 LEU A N 1
ATOM 1728 C CA . LEU A 1 212 ? -2.090 -11.276 -2.652 1.00 88.44 212 LEU A CA 1
ATOM 1729 C C . LEU A 1 212 ? -2.682 -9.960 -3.165 1.00 88.44 212 LEU A C 1
ATOM 1731 O O . LEU A 1 212 ? -2.668 -8.968 -2.442 1.00 88.44 212 LEU A O 1
ATOM 1735 N N . TRP A 1 213 ? -3.261 -9.947 -4.367 1.00 89.06 213 TRP A N 1
ATOM 1736 C CA . TRP A 1 213 ? -3.953 -8.773 -4.898 1.00 89.06 213 TRP A CA 1
ATOM 1737 C C . TRP A 1 213 ? -5.140 -8.380 -4.015 1.00 89.06 213 TRP A C 1
ATOM 1739 O O . TRP A 1 213 ? -5.292 -7.209 -3.666 1.00 89.06 213 TRP A O 1
ATOM 1749 N N . VAL A 1 214 ? -5.973 -9.341 -3.600 1.00 84.06 214 VAL A N 1
ATOM 1750 C CA . VAL A 1 214 ? -7.105 -9.077 -2.694 1.00 84.06 214 VAL A CA 1
ATOM 1751 C C . VAL A 1 214 ? -6.597 -8.563 -1.355 1.00 84.06 214 VAL A C 1
ATOM 1753 O O . VAL A 1 214 ? -7.141 -7.599 -0.832 1.00 84.06 214 VAL A O 1
ATOM 1756 N N . LYS A 1 215 ? -5.529 -9.150 -0.815 1.00 82.62 215 LYS A N 1
ATOM 1757 C CA . LYS A 1 215 ? -4.906 -8.728 0.442 1.00 82.62 215 LYS A CA 1
ATOM 1758 C C . LYS A 1 215 ? -4.403 -7.286 0.371 1.00 82.62 215 LYS A C 1
ATOM 1760 O O . LYS A 1 215 ? -4.682 -6.506 1.274 1.00 82.62 215 LYS A O 1
ATOM 1765 N N . GLU A 1 216 ? -3.678 -6.929 -0.685 1.00 79.38 216 GLU A N 1
ATOM 1766 C CA . GLU A 1 216 ? -3.035 -5.616 -0.821 1.00 79.38 216 GLU A CA 1
ATOM 1767 C C . GLU A 1 216 ? -3.970 -4.514 -1.337 1.00 79.38 216 GLU A C 1
ATOM 1769 O O . GLU A 1 216 ? -3.685 -3.334 -1.162 1.00 79.38 216 GLU A O 1
ATOM 1774 N N . THR A 1 217 ? -5.097 -4.866 -1.956 1.00 78.44 217 THR A N 1
ATOM 1775 C CA . THR A 1 217 ? -6.137 -3.894 -2.342 1.00 78.44 217 THR A CA 1
ATOM 1776 C C . THR A 1 217 ? -7.282 -3.825 -1.336 1.00 78.44 217 THR A C 1
ATOM 1778 O O . THR A 1 217 ? -8.030 -2.853 -1.337 1.00 78.44 217 THR A O 1
ATOM 1781 N N . GLY A 1 218 ? -7.451 -4.879 -0.524 1.00 74.75 218 GLY A N 1
ATOM 1782 C CA . GLY A 1 218 ? -8.577 -5.182 0.375 1.00 74.75 218 GLY A CA 1
ATOM 1783 C C . GLY A 1 218 ? -9.971 -4.955 -0.200 1.00 74.75 218 GLY A C 1
ATOM 1784 O O . GLY A 1 218 ? -10.942 -4.784 0.543 1.00 74.75 218 GLY A O 1
ATOM 1785 N N . LEU A 1 219 ? -10.092 -5.005 -1.526 1.00 72.50 219 LEU A N 1
ATOM 1786 C CA . LEU A 1 219 ? -11.370 -5.018 -2.213 1.00 72.50 219 LEU A CA 1
ATOM 1787 C C . LEU A 1 219 ? -12.005 -6.400 -2.032 1.00 72.50 219 LEU A C 1
ATOM 1789 O O . LEU A 1 219 ? -11.459 -7.405 -2.481 1.00 72.50 219 LEU A O 1
ATOM 1793 N N . LYS A 1 220 ? -13.193 -6.449 -1.415 1.00 63.81 220 LYS A N 1
ATOM 1794 C CA . LYS A 1 220 ? -14.035 -7.655 -1.363 1.00 63.81 220 LYS A CA 1
ATOM 1795 C C . LYS A 1 220 ? -14.624 -7.924 -2.755 1.00 63.81 220 LYS A C 1
ATOM 1797 O O . LYS A 1 220 ? -15.778 -7.594 -3.015 1.00 63.81 220 LYS A O 1
ATOM 1802 N N . LYS A 1 221 ? -13.816 -8.451 -3.675 1.00 64.12 221 LYS A N 1
ATOM 1803 C CA . LYS A 1 221 ? -14.266 -8.945 -4.984 1.00 64.12 221 LYS A CA 1
ATOM 1804 C C . LYS A 1 221 ? -14.372 -10.461 -4.937 1.00 64.12 221 LYS A C 1
ATOM 1806 O O . LYS A 1 221 ? -13.593 -11.108 -4.240 1.00 64.12 221 LYS A O 1
ATOM 1811 N N . ASN A 1 222 ? -15.327 -11.019 -5.678 1.00 67.12 222 ASN A N 1
ATOM 1812 C CA . ASN A 1 222 ? -15.275 -12.443 -5.957 1.00 67.12 222 ASN A CA 1
ATOM 1813 C C . ASN A 1 222 ? -13.989 -12.709 -6.759 1.00 67.12 222 ASN A C 1
ATOM 1815 O O . ASN A 1 222 ? -13.659 -11.935 -7.659 1.00 67.12 222 ASN A O 1
ATOM 1819 N N . ILE A 1 223 ? -13.247 -13.764 -6.420 1.00 66.44 223 ILE A N 1
ATOM 1820 C CA . ILE A 1 223 ? -12.024 -14.147 -7.141 1.00 66.44 223 ILE A CA 1
ATOM 1821 C C . ILE A 1 223 ? -12.346 -14.377 -8.627 1.00 66.44 223 ILE A C 1
ATOM 1823 O O . ILE A 1 223 ? -11.546 -14.015 -9.483 1.00 66.44 223 ILE A O 1
ATOM 1827 N N . ASP A 1 224 ? -13.567 -14.826 -8.935 1.00 71.25 224 ASP A N 1
ATOM 1828 C CA . ASP A 1 224 ? -14.089 -14.993 -10.301 1.00 71.25 224 ASP A CA 1
ATOM 1829 C C . ASP A 1 224 ? -14.212 -13.674 -11.102 1.00 71.25 224 ASP A C 1
ATOM 1831 O O . ASP A 1 224 ? -14.480 -13.680 -12.309 1.00 71.25 224 ASP A O 1
ATOM 1835 N N . ASP A 1 225 ? -14.058 -12.517 -10.447 1.00 82.62 225 ASP A N 1
ATOM 1836 C CA . ASP A 1 225 ? -14.035 -11.186 -11.069 1.00 82.62 225 ASP A CA 1
ATOM 1837 C C . ASP A 1 225 ? -12.621 -10.639 -11.289 1.00 82.62 225 ASP A C 1
ATOM 1839 O O . ASP A 1 225 ? -12.456 -9.505 -11.765 1.00 82.62 225 ASP A O 1
ATOM 1843 N N . LEU A 1 226 ? -11.605 -11.427 -10.945 1.00 86.31 226 LEU A N 1
ATOM 1844 C CA . LEU A 1 226 ? -10.203 -11.124 -11.164 1.00 86.31 226 LEU A CA 1
ATOM 1845 C C . LEU A 1 226 ? -9.665 -11.940 -12.335 1.00 86.31 226 LEU A C 1
ATOM 1847 O O . LEU A 1 226 ? -10.024 -13.092 -12.545 1.00 86.31 226 LEU A O 1
ATOM 1851 N N . ASN A 1 227 ? -8.775 -11.313 -13.088 1.00 88.38 227 ASN A N 1
ATOM 1852 C CA . ASN A 1 227 ? -8.042 -11.921 -14.179 1.00 88.38 227 ASN A CA 1
ATOM 1853 C C . ASN A 1 227 ? -6.555 -11.838 -13.862 1.00 88.38 227 ASN A C 1
ATOM 1855 O O . ASN A 1 227 ? -6.059 -10.787 -13.437 1.00 88.38 227 ASN A O 1
ATOM 1859 N N . ILE A 1 228 ? -5.865 -12.943 -14.121 1.00 91.81 228 ILE A N 1
ATOM 1860 C CA . ILE A 1 228 ? -4.413 -13.026 -14.098 1.00 91.81 228 ILE A CA 1
ATOM 1861 C C . ILE A 1 228 ? -3.893 -13.119 -15.532 1.00 91.81 228 ILE A C 1
ATOM 1863 O O . ILE A 1 228 ? -4.436 -13.855 -16.353 1.00 91.81 228 ILE A O 1
ATOM 1867 N N . GLU A 1 229 ? -2.863 -12.343 -15.847 1.00 92.06 229 GLU A N 1
ATOM 1868 C CA . GLU A 1 229 ? -2.178 -12.373 -17.140 1.00 92.06 229 GLU A CA 1
ATOM 1869 C C . GLU A 1 229 ? -0.673 -12.508 -16.917 1.00 92.06 229 GLU A C 1
ATOM 1871 O O . GLU A 1 229 ? -0.120 -11.977 -15.952 1.00 92.06 229 GLU A O 1
ATOM 1876 N N . ARG A 1 230 ? -0.011 -13.224 -17.827 1.00 93.44 230 ARG A N 1
ATOM 1877 C CA . ARG A 1 230 ? 1.428 -13.500 -17.783 1.00 93.44 230 ARG A CA 1
ATOM 1878 C C . ARG A 1 230 ? 2.033 -13.197 -19.150 1.00 93.44 230 ARG A C 1
ATOM 1880 O O . ARG A 1 230 ? 2.241 -14.119 -19.935 1.00 93.44 230 ARG A O 1
ATOM 1887 N N . PRO A 1 231 ? 2.205 -11.912 -19.504 1.00 88.88 231 PRO A N 1
ATOM 1888 C CA . PRO A 1 231 ? 2.776 -11.568 -20.795 1.00 88.88 231 PRO A CA 1
ATOM 1889 C C . PRO A 1 231 ? 4.228 -12.041 -20.872 1.00 88.88 231 PRO A C 1
ATOM 1891 O O . PRO A 1 231 ? 4.975 -11.949 -19.895 1.00 88.88 231 PRO A O 1
ATOM 1894 N N . GLU A 1 232 ? 4.627 -12.507 -22.051 1.00 85.31 232 GLU A N 1
ATOM 1895 C CA . GLU A 1 232 ? 6.021 -12.822 -22.340 1.00 85.31 232 GLU A CA 1
ATOM 1896 C C . GLU A 1 232 ? 6.823 -11.521 -22.453 1.00 85.31 232 GLU A C 1
ATOM 1898 O O . GLU A 1 232 ? 6.526 -10.658 -23.281 1.00 85.31 232 GLU A O 1
ATOM 1903 N N . LEU A 1 233 ? 7.836 -11.378 -21.598 1.00 86.44 233 LEU A N 1
ATOM 1904 C CA . LEU A 1 233 ? 8.834 -10.317 -21.665 1.00 86.44 233 LEU A CA 1
ATOM 1905 C C . LEU A 1 233 ? 10.211 -10.978 -21.709 1.00 86.44 233 LEU A C 1
ATOM 1907 O O . LEU A 1 233 ? 10.488 -11.884 -20.928 1.00 86.44 233 LEU A O 1
ATOM 1911 N N . GLU A 1 234 ? 11.077 -10.510 -22.605 1.00 83.44 234 GLU A N 1
ATOM 1912 C CA . GLU A 1 234 ? 12.342 -11.180 -22.943 1.00 83.44 234 GLU A CA 1
ATOM 1913 C C . GLU A 1 234 ? 13.234 -11.468 -21.725 1.00 83.44 234 GLU A C 1
ATOM 1915 O O . GLU A 1 234 ? 13.771 -12.562 -21.602 1.00 83.44 234 GLU A O 1
ATOM 1920 N N . ASN A 1 235 ? 13.349 -10.508 -20.801 1.00 89.50 235 ASN A N 1
ATOM 1921 C CA . ASN A 1 235 ? 14.233 -10.598 -19.631 1.00 89.50 235 ASN A CA 1
ATOM 1922 C C . ASN A 1 235 ? 13.483 -10.652 -18.291 1.00 89.50 235 ASN A C 1
ATOM 1924 O O . ASN A 1 235 ? 14.103 -10.500 -17.231 1.00 89.50 235 ASN A O 1
ATOM 1928 N N . TYR A 1 236 ? 12.154 -10.789 -18.320 1.00 92.56 236 TYR A N 1
ATOM 1929 C CA . TYR A 1 236 ? 11.327 -10.662 -17.125 1.00 92.56 236 TYR A CA 1
ATOM 1930 C C . TYR A 1 236 ? 10.172 -11.658 -17.109 1.00 92.56 236 TYR A C 1
ATOM 1932 O O . TYR A 1 236 ? 9.429 -11.806 -18.072 1.00 92.56 236 TYR A O 1
ATOM 1940 N N . SER A 1 237 ? 9.943 -12.276 -15.955 1.00 92.25 237 SER A N 1
ATOM 1941 C CA . SER A 1 237 ? 8.664 -12.918 -15.665 1.00 92.25 237 SER A CA 1
ATOM 1942 C C . SER A 1 237 ? 7.719 -11.854 -15.126 1.00 92.25 237 SER A C 1
ATOM 1944 O O . SER A 1 237 ? 8.046 -11.175 -14.151 1.00 92.25 237 SER A O 1
ATOM 1946 N N . CYS A 1 238 ? 6.553 -11.715 -15.752 1.00 93.75 238 CYS A N 1
ATOM 1947 C CA . CYS A 1 238 ? 5.531 -10.755 -15.359 1.00 93.75 238 CYS A CA 1
ATOM 1948 C C . CYS A 1 238 ? 4.276 -11.483 -14.882 1.00 93.75 238 CYS A C 1
ATOM 1950 O O . CYS A 1 238 ? 3.747 -12.339 -15.589 1.00 93.75 238 CYS A O 1
ATOM 1952 N N . ILE A 1 239 ? 3.789 -11.115 -13.698 1.00 95.00 239 ILE A N 1
ATOM 1953 C CA . ILE A 1 239 ? 2.435 -11.443 -13.251 1.00 95.00 239 ILE A CA 1
ATOM 1954 C C . ILE A 1 239 ? 1.629 -10.158 -13.206 1.00 95.00 239 ILE A C 1
ATOM 1956 O O . ILE A 1 239 ? 2.035 -9.203 -12.547 1.00 95.00 239 ILE A O 1
ATOM 1960 N N . ILE A 1 240 ? 0.474 -10.157 -13.858 1.00 92.69 240 ILE A N 1
ATOM 1961 C CA . ILE A 1 240 ? -0.488 -9.061 -13.830 1.00 92.69 240 ILE A CA 1
ATOM 1962 C C . ILE A 1 240 ? -1.759 -9.577 -13.184 1.00 92.69 240 ILE A C 1
ATOM 1964 O O . ILE A 1 240 ? -2.343 -10.537 -13.676 1.00 92.69 240 ILE A O 1
ATOM 1968 N N . VAL A 1 241 ? -2.225 -8.915 -12.129 1.00 92.19 241 VAL A N 1
ATOM 1969 C CA . VAL A 1 241 ? -3.557 -9.169 -11.574 1.00 92.19 241 VAL A CA 1
ATOM 1970 C C . VAL A 1 241 ? -4.395 -7.904 -11.670 1.00 92.19 241 VAL A C 1
ATOM 1972 O O . VAL A 1 241 ? -3.994 -6.820 -11.232 1.00 92.19 241 VAL A O 1
ATOM 1975 N N . LYS A 1 242 ? -5.579 -8.047 -12.265 1.00 87.12 242 LYS A N 1
ATOM 1976 C CA . LYS A 1 242 ? -6.551 -6.968 -12.457 1.00 87.12 242 LYS A CA 1
ATOM 1977 C C . LYS A 1 242 ? -7.966 -7.479 -12.271 1.00 87.12 242 LYS A C 1
ATOM 1979 O O . LYS A 1 242 ? -8.254 -8.648 -12.484 1.00 87.12 242 LYS A O 1
ATOM 1984 N N . SER A 1 243 ? -8.884 -6.580 -11.946 1.00 82.88 243 SER A N 1
ATOM 1985 C CA . SER A 1 243 ? -10.312 -6.911 -11.975 1.00 82.88 243 SER A CA 1
ATOM 1986 C C . SER A 1 243 ? -10.927 -6.735 -13.366 1.00 82.88 243 SER A C 1
ATOM 1988 O O . SER A 1 243 ? -10.362 -6.028 -14.202 1.00 82.88 243 SER A O 1
ATOM 1990 N N . LYS A 1 244 ? -12.128 -7.287 -13.592 1.00 75.12 244 LYS A N 1
ATOM 1991 C CA . LYS A 1 244 ? -12.941 -7.046 -14.807 1.00 75.12 244 LYS A CA 1
ATOM 1992 C C . LYS A 1 244 ? -13.125 -5.554 -15.135 1.00 75.12 244 LYS A C 1
ATOM 1994 O O . LYS A 1 244 ? -13.150 -5.182 -16.303 1.00 75.12 244 LYS A O 1
ATOM 1999 N N . ASN A 1 245 ? -13.158 -4.690 -14.115 1.00 70.12 245 ASN A N 1
ATOM 2000 C CA . ASN A 1 245 ? -13.265 -3.231 -14.260 1.00 70.12 245 ASN A CA 1
ATOM 2001 C C . ASN A 1 245 ? -11.897 -2.522 -14.384 1.00 70.12 245 ASN A C 1
ATOM 2003 O O . ASN A 1 245 ? -11.808 -1.314 -14.192 1.00 70.12 245 ASN A O 1
ATOM 2007 N N . TRP A 1 246 ? -10.835 -3.269 -14.700 1.00 66.69 246 TRP A N 1
ATOM 2008 C CA . TRP A 1 246 ? -9.479 -2.810 -15.030 1.00 66.69 246 TRP A CA 1
ATOM 2009 C C . TRP A 1 246 ? -8.680 -2.088 -13.947 1.00 66.69 246 TRP A C 1
ATOM 2011 O O . TRP A 1 246 ? -7.524 -1.778 -14.203 1.00 66.69 246 TRP A O 1
ATOM 2021 N N . THR A 1 247 ? -9.212 -1.842 -12.750 1.00 70.06 247 THR A N 1
ATOM 2022 C CA . THR A 1 247 ? -8.448 -1.169 -11.689 1.00 70.06 247 THR A CA 1
ATOM 2023 C C . THR A 1 247 ? -8.785 -1.654 -10.266 1.00 70.06 247 THR A C 1
ATOM 2025 O O . THR A 1 247 ? -9.897 -2.149 -10.018 1.00 70.06 247 THR A O 1
ATOM 2028 N N . PRO A 1 248 ? -7.839 -1.517 -9.311 1.00 76.38 248 PRO A N 1
ATOM 2029 C CA . PRO A 1 248 ? -6.404 -1.265 -9.533 1.00 76.38 248 PRO A CA 1
ATOM 2030 C C . PRO A 1 248 ? -5.715 -2.460 -10.227 1.00 76.38 248 PRO A C 1
ATOM 2032 O O . PRO A 1 248 ? -6.200 -3.589 -10.144 1.00 76.38 248 PRO A O 1
ATOM 2035 N N . VAL A 1 249 ? -4.612 -2.222 -10.940 1.00 87.19 249 VAL A N 1
ATOM 2036 C CA . VAL A 1 249 ? -3.804 -3.287 -11.563 1.00 87.19 249 VAL A CA 1
ATOM 2037 C C . VAL A 1 249 ? -2.485 -3.391 -10.834 1.00 87.19 249 VAL A C 1
ATOM 2039 O O . VAL A 1 249 ? -1.811 -2.378 -10.631 1.00 87.19 249 VAL A O 1
ATOM 2042 N N . PHE A 1 250 ? -2.139 -4.604 -10.413 1.00 91.38 250 PHE A N 1
ATOM 2043 C CA . PHE A 1 250 ? -0.844 -4.868 -9.805 1.00 91.38 250 PHE A CA 1
ATOM 2044 C C . PHE A 1 250 ? -0.033 -5.713 -10.766 1.00 91.38 250 PHE A C 1
ATOM 2046 O O . PHE A 1 250 ? -0.553 -6.638 -11.395 1.00 91.38 250 PHE A O 1
ATOM 2053 N N . TYR A 1 251 ? 1.239 -5.367 -10.861 1.00 92.81 251 TYR A N 1
ATOM 2054 C CA . TYR A 1 251 ? 2.204 -6.060 -11.677 1.00 92.81 251 TYR A CA 1
ATOM 2055 C C . TYR A 1 251 ? 3.392 -6.431 -10.801 1.00 92.81 251 TYR A C 1
ATOM 2057 O O . TYR A 1 251 ? 3.907 -5.599 -10.050 1.00 92.81 251 TYR A O 1
ATOM 2065 N N . TRP A 1 252 ? 3.858 -7.659 -10.949 1.00 94.94 252 TRP A N 1
ATOM 2066 C CA . TRP A 1 252 ? 5.068 -8.148 -10.312 1.00 94.94 252 TRP A CA 1
ATOM 2067 C C . TRP A 1 252 ? 6.037 -8.601 -11.395 1.00 94.94 252 TRP A C 1
ATOM 2069 O O . TRP A 1 252 ? 5.693 -9.451 -12.218 1.00 94.94 252 TRP A O 1
ATOM 2079 N N . PHE A 1 253 ? 7.235 -8.023 -11.398 1.00 94.06 253 PHE A N 1
ATOM 2080 C CA . PHE A 1 253 ? 8.266 -8.282 -12.395 1.00 94.06 253 PHE A CA 1
ATOM 2081 C C . PHE A 1 253 ? 9.497 -8.862 -11.734 1.00 94.06 253 PHE A C 1
ATOM 2083 O O . PHE A 1 253 ? 10.177 -8.191 -10.956 1.00 94.06 253 PHE A O 1
ATOM 2090 N N . LYS A 1 254 ? 9.806 -10.098 -12.101 1.00 92.44 254 LYS A N 1
ATOM 2091 C CA . LYS A 1 254 ? 11.016 -10.788 -11.682 1.00 92.44 254 LYS A CA 1
ATOM 2092 C C . LYS A 1 254 ? 12.005 -10.791 -12.841 1.00 92.44 254 LYS A C 1
ATOM 2094 O O . LYS A 1 254 ? 11.667 -11.274 -13.918 1.00 92.44 254 LYS A O 1
ATOM 2099 N N . SER A 1 255 ? 13.209 -10.266 -12.629 1.00 91.25 255 SER A N 1
ATOM 2100 C CA . SER A 1 255 ? 14.268 -10.336 -13.640 1.00 91.25 255 SER A CA 1
ATOM 2101 C C . SER A 1 255 ? 14.734 -11.780 -13.841 1.00 91.25 255 SER A C 1
ATOM 2103 O O . SER A 1 255 ? 14.841 -12.546 -12.886 1.00 91.25 255 SER A O 1
ATOM 2105 N N . HIS A 1 256 ? 15.047 -12.152 -15.080 1.00 91.12 256 HIS A N 1
ATOM 2106 C CA . HIS A 1 256 ? 15.744 -13.408 -15.391 1.00 91.12 256 HIS A CA 1
ATOM 2107 C C . HIS A 1 256 ? 17.258 -13.302 -15.188 1.00 91.12 256 HIS A C 1
ATOM 2109 O O . HIS A 1 256 ? 17.953 -14.313 -15.170 1.00 91.12 256 HIS A O 1
ATOM 2115 N N . LEU A 1 257 ? 17.774 -12.080 -15.033 1.00 89.50 257 LEU A N 1
ATOM 2116 C CA . LEU A 1 257 ? 19.204 -11.800 -14.923 1.00 89.50 257 LEU A CA 1
ATOM 2117 C C . LEU A 1 257 ? 19.696 -11.788 -13.469 1.00 89.50 257 LEU A C 1
ATOM 2119 O O . LEU A 1 257 ? 20.901 -11.837 -13.234 1.00 89.50 257 LEU A O 1
ATOM 2123 N N . THR A 1 258 ? 18.791 -11.695 -12.490 1.00 89.25 258 THR A N 1
ATOM 2124 C CA . THR A 1 258 ? 19.132 -11.622 -11.064 1.00 89.25 258 THR A CA 1
ATOM 2125 C C . THR A 1 258 ? 17.950 -11.997 -10.173 1.00 89.25 258 THR A C 1
ATOM 2127 O O . THR A 1 258 ? 16.799 -11.723 -10.494 1.00 89.25 258 THR A O 1
ATOM 2130 N N . GLU A 1 259 ? 18.255 -12.579 -9.013 1.00 88.62 259 GLU A N 1
ATOM 2131 C CA . GLU A 1 259 ? 17.290 -12.874 -7.940 1.00 88.62 259 GLU A CA 1
ATOM 2132 C C . GLU A 1 259 ? 17.355 -11.841 -6.798 1.00 88.62 259 GLU A C 1
ATOM 2134 O O . GLU A 1 259 ? 16.640 -11.966 -5.807 1.00 88.62 259 GLU A O 1
ATOM 2139 N N . LYS A 1 260 ? 18.248 -10.844 -6.892 1.00 88.12 260 LYS A N 1
ATOM 2140 C CA . LYS A 1 260 ? 18.531 -9.903 -5.792 1.00 88.12 260 LYS A CA 1
ATOM 2141 C C . LYS A 1 260 ? 17.502 -8.784 -5.661 1.00 88.12 260 LYS A C 1
ATOM 2143 O O . LYS A 1 260 ? 17.409 -8.162 -4.606 1.00 88.12 260 LYS A O 1
ATOM 2148 N N . TRP A 1 261 ? 16.775 -8.498 -6.735 1.00 91.69 261 TRP A N 1
ATOM 2149 C CA . TRP A 1 261 ? 15.754 -7.466 -6.752 1.00 91.69 261 TRP A CA 1
ATOM 2150 C C . TRP A 1 261 ? 14.616 -7.824 -7.701 1.00 91.69 261 TRP A C 1
ATOM 2152 O O . TRP A 1 261 ? 14.762 -8.635 -8.616 1.00 91.69 261 TRP A O 1
ATOM 2162 N N . TYR A 1 262 ? 13.475 -7.188 -7.480 1.00 93.94 262 TYR A N 1
ATOM 2163 C CA . TYR A 1 262 ? 12.303 -7.257 -8.338 1.00 93.94 262 TYR A CA 1
ATOM 2164 C C . TYR A 1 262 ? 11.563 -5.920 -8.308 1.00 93.94 262 TYR A C 1
ATOM 2166 O O . TYR A 1 262 ? 11.822 -5.061 -7.462 1.00 93.94 262 TYR A O 1
ATOM 2174 N N . LEU A 1 263 ? 10.651 -5.740 -9.259 1.00 94.62 263 LEU A N 1
ATOM 2175 C CA . LEU A 1 263 ? 9.837 -4.536 -9.347 1.00 94.62 263 LEU A CA 1
ATOM 2176 C C . LEU A 1 263 ? 8.379 -4.887 -9.122 1.00 94.62 263 LEU A C 1
ATOM 2178 O O . LEU A 1 263 ? 7.861 -5.857 -9.681 1.00 94.62 263 LEU A O 1
ATOM 2182 N N . LYS A 1 264 ? 7.706 -4.060 -8.333 1.00 94.12 264 LYS A N 1
ATOM 2183 C CA . LYS A 1 264 ? 6.267 -4.142 -8.131 1.00 94.12 264 LYS A CA 1
ATOM 2184 C C . LYS A 1 264 ? 5.639 -2.839 -8.580 1.00 94.12 264 LYS A C 1
ATOM 2186 O O . LYS A 1 264 ? 5.948 -1.789 -8.031 1.00 94.12 264 LYS A O 1
ATOM 2191 N N . MET A 1 265 ? 4.747 -2.909 -9.558 1.00 91.94 265 MET A N 1
ATOM 2192 C CA . MET A 1 265 ? 3.989 -1.755 -10.026 1.00 91.94 265 MET A CA 1
ATOM 2193 C C . MET A 1 265 ? 2.549 -1.847 -9.533 1.00 91.94 265 MET A C 1
ATOM 2195 O O . MET A 1 265 ? 1.898 -2.877 -9.690 1.00 91.94 265 MET A O 1
ATOM 2199 N N . THR A 1 266 ? 2.029 -0.759 -8.980 1.00 89.50 266 THR A N 1
ATOM 2200 C CA . THR A 1 266 ? 0.630 -0.629 -8.575 1.00 89.50 266 THR A CA 1
ATOM 2201 C C . THR A 1 266 ? 0.012 0.588 -9.250 1.00 89.50 266 THR A C 1
ATOM 2203 O O . THR A 1 266 ? 0.640 1.644 -9.370 1.00 89.50 266 THR A O 1
ATOM 2206 N N . THR A 1 267 ? -1.226 0.446 -9.722 1.00 85.38 267 THR A N 1
ATOM 2207 C CA . THR A 1 267 ? -1.995 1.560 -10.291 1.00 85.38 267 THR A CA 1
ATOM 2208 C C . THR A 1 267 ? -3.182 1.924 -9.415 1.00 85.38 267 THR A C 1
ATOM 2210 O O . THR A 1 267 ? -3.777 1.083 -8.744 1.00 85.38 267 THR A O 1
ATOM 2213 N N . GLY A 1 268 ? -3.560 3.198 -9.447 1.00 73.06 268 GLY A N 1
ATOM 2214 C CA . GLY A 1 268 ? -4.769 3.701 -8.817 1.00 73.06 268 GLY A CA 1
ATOM 2215 C C . GLY A 1 268 ? -6.042 3.264 -9.547 1.00 73.06 268 GLY A C 1
ATOM 2216 O O . GLY A 1 268 ? -6.036 2.865 -10.714 1.00 73.06 268 GLY A O 1
ATOM 2217 N N . ALA A 1 269 ? -7.178 3.418 -8.864 1.00 65.25 269 ALA A N 1
ATOM 2218 C CA . ALA A 1 269 ? -8.503 3.016 -9.343 1.00 65.25 269 ALA A CA 1
ATOM 2219 C C . ALA A 1 269 ? -8.955 3.689 -10.665 1.00 65.25 269 ALA A C 1
ATOM 2221 O O . ALA A 1 269 ? -9.889 3.218 -11.309 1.00 65.25 269 ALA A O 1
ATOM 2222 N N . SER A 1 270 ? -8.323 4.783 -11.093 1.00 62.09 270 SER A N 1
ATOM 2223 C CA . SER A 1 270 ? -8.697 5.565 -12.284 1.00 62.09 270 SER A CA 1
ATOM 2224 C C . SER A 1 270 ? -7.727 5.415 -13.467 1.00 62.09 270 SER A C 1
ATOM 2226 O O . SER A 1 270 ? -7.927 6.043 -14.507 1.00 62.09 270 SER A O 1
ATOM 2228 N N . ARG A 1 271 ? -6.679 4.591 -13.338 1.00 63.62 271 ARG A N 1
ATOM 2229 C CA . ARG A 1 271 ? -5.520 4.544 -14.243 1.00 63.62 271 ARG A CA 1
ATOM 2230 C C . ARG A 1 271 ? -5.289 3.118 -14.758 1.00 63.62 271 ARG A C 1
ATOM 2232 O O . ARG A 1 271 ? -4.948 2.228 -13.983 1.00 63.62 271 ARG A O 1
ATOM 2239 N N . HIS A 1 272 ? -5.516 2.884 -16.055 1.00 56.91 272 HIS A N 1
ATOM 2240 C CA . HIS A 1 272 ? -5.329 1.546 -16.650 1.00 56.91 272 HIS A CA 1
ATOM 2241 C C . HIS A 1 272 ? -4.939 1.511 -18.139 1.00 56.91 272 HIS A C 1
ATOM 2243 O O . HIS A 1 272 ? -4.758 0.424 -18.684 1.00 56.91 272 HIS A O 1
ATOM 2249 N N . LYS A 1 273 ? -4.788 2.654 -18.828 1.00 58.25 273 LYS A N 1
ATOM 2250 C CA . LYS A 1 273 ? -4.381 2.680 -20.247 1.00 58.25 273 LYS A CA 1
ATOM 2251 C C . LYS A 1 273 ? -3.151 3.559 -20.441 1.00 58.25 273 LYS A C 1
ATOM 2253 O O . LYS A 1 273 ? -3.224 4.765 -20.249 1.00 58.25 273 LYS A O 1
ATOM 2258 N N . GLY A 1 274 ? -2.036 2.939 -20.827 1.00 71.56 274 GLY A N 1
ATOM 2259 C CA . GLY A 1 274 ? -0.765 3.608 -21.132 1.00 71.56 274 GLY A CA 1
ATOM 2260 C C . GLY A 1 274 ? 0.323 3.424 -20.072 1.00 71.56 274 GLY A C 1
ATOM 2261 O O . GLY A 1 274 ? 1.490 3.369 -20.434 1.00 71.56 274 GLY A O 1
ATOM 2262 N N . ASP A 1 275 ? -0.035 3.220 -18.802 1.00 79.62 275 ASP A N 1
ATOM 2263 C CA . ASP A 1 275 ? 0.954 3.150 -17.713 1.00 79.62 275 ASP A CA 1
ATOM 2264 C C . ASP A 1 275 ? 1.901 1.953 -17.830 1.00 79.62 275 ASP A C 1
ATOM 2266 O O . ASP A 1 275 ? 3.094 2.101 -17.598 1.00 79.62 275 ASP A O 1
ATOM 2270 N N . PHE A 1 276 ? 1.410 0.788 -18.265 1.00 84.00 276 PHE A N 1
ATOM 2271 C CA . PHE A 1 276 ? 2.282 -0.358 -18.537 1.00 84.00 276 PHE A CA 1
ATOM 2272 C C . PHE A 1 276 ? 3.287 -0.048 -19.656 1.00 84.00 276 PHE A C 1
ATOM 2274 O O . PHE A 1 276 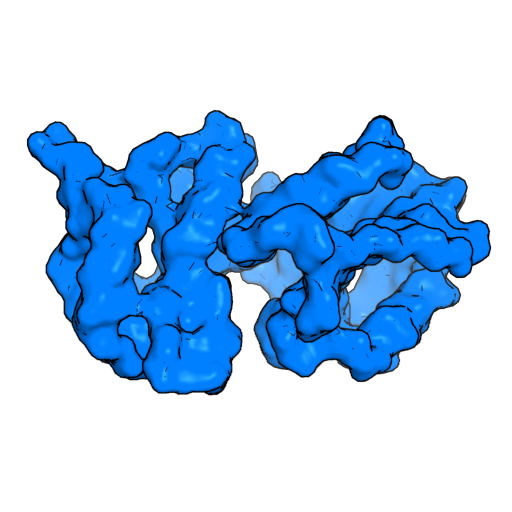? 4.462 -0.363 -19.531 1.00 84.00 276 PHE A O 1
ATOM 2281 N N . LYS A 1 277 ? 2.862 0.651 -20.719 1.00 86.81 277 LYS A N 1
ATOM 2282 C CA . LYS A 1 277 ? 3.760 1.083 -21.804 1.00 86.81 277 LYS A CA 1
ATOM 2283 C C . LYS A 1 277 ? 4.823 2.063 -21.299 1.00 86.81 277 LYS A C 1
ATOM 2285 O O . LYS A 1 277 ? 5.970 1.995 -21.724 1.00 86.81 277 LYS A O 1
ATOM 2290 N N . GLU A 1 278 ? 4.451 2.963 -20.395 1.00 88.94 278 GLU A N 1
ATOM 2291 C CA . GLU A 1 278 ? 5.404 3.855 -19.730 1.00 88.94 278 GLU A CA 1
ATOM 2292 C C . GLU A 1 278 ? 6.337 3.093 -18.783 1.00 88.94 278 GLU A C 1
ATOM 2294 O O . GLU A 1 278 ? 7.505 3.453 -18.657 1.00 88.94 278 GLU A O 1
ATOM 2299 N N . PHE A 1 279 ? 5.860 2.020 -18.154 1.00 89.31 279 PHE A N 1
ATOM 2300 C CA . PHE A 1 279 ? 6.678 1.154 -17.315 1.00 89.31 279 PHE A CA 1
ATOM 2301 C C . PHE A 1 279 ? 7.700 0.337 -18.114 1.00 89.31 279 PHE A C 1
ATOM 2303 O O . PHE A 1 279 ? 8.841 0.218 -17.675 1.00 89.31 279 PHE A O 1
ATOM 2310 N N . ILE A 1 280 ? 7.355 -0.139 -19.318 1.00 89.12 280 ILE A N 1
ATOM 2311 C CA . ILE A 1 280 ? 8.321 -0.798 -20.217 1.00 89.12 280 ILE A CA 1
ATOM 2312 C C . ILE A 1 280 ? 9.546 0.094 -20.463 1.00 89.12 280 ILE A C 1
ATOM 2314 O O . ILE A 1 280 ? 10.668 -0.397 -20.440 1.00 89.12 280 ILE A O 1
ATOM 2318 N N . LYS A 1 281 ? 9.373 1.422 -20.557 1.00 90.81 281 LYS A N 1
ATOM 2319 C CA . LYS A 1 281 ? 10.515 2.343 -20.684 1.00 90.81 281 LYS A CA 1
ATOM 2320 C C . LYS A 1 281 ? 11.478 2.259 -19.498 1.00 90.81 281 LYS A C 1
ATOM 2322 O O . LYS A 1 281 ? 12.672 2.439 -19.701 1.00 90.81 281 LYS A O 1
ATOM 2327 N N . ILE A 1 282 ? 10.993 2.014 -18.275 1.00 91.69 282 ILE A N 1
ATOM 2328 C CA . ILE A 1 282 ? 11.881 1.742 -17.134 1.00 91.69 282 ILE A CA 1
ATOM 2329 C C . ILE A 1 282 ? 12.629 0.437 -17.390 1.00 91.69 282 ILE A C 1
ATOM 2331 O O . ILE A 1 282 ? 13.854 0.448 -17.339 1.00 91.69 282 ILE A O 1
ATOM 2335 N N . LEU A 1 283 ? 11.912 -0.651 -17.693 1.00 91.69 283 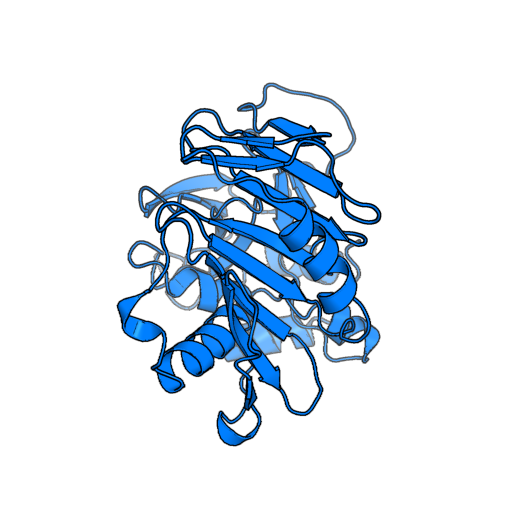LEU A N 1
ATOM 2336 C CA . LEU A 1 283 ? 12.509 -1.976 -17.896 1.00 91.69 283 LEU A CA 1
ATOM 2337 C C . LEU A 1 283 ? 13.629 -1.971 -18.943 1.00 91.69 283 LEU A C 1
ATOM 2339 O O . LEU A 1 283 ? 14.686 -2.543 -18.688 1.00 91.69 283 LEU A O 1
ATOM 2343 N N . ASP A 1 284 ? 13.418 -1.278 -20.063 1.00 90.25 284 ASP A N 1
ATOM 2344 C CA . ASP A 1 284 ? 14.369 -1.181 -21.177 1.00 90.25 284 ASP A CA 1
ATOM 2345 C C . ASP A 1 284 ? 15.644 -0.395 -20.826 1.00 90.25 284 ASP A C 1
ATOM 2347 O O . ASP A 1 284 ? 16.664 -0.525 -21.499 1.00 90.25 284 ASP A O 1
ATOM 2351 N N . ASN A 1 285 ? 15.597 0.444 -19.787 1.00 90.75 285 ASN A N 1
ATOM 2352 C CA . ASN A 1 285 ? 16.736 1.256 -19.354 1.00 90.75 285 ASN A CA 1
ATOM 2353 C C . ASN A 1 285 ? 17.477 0.655 -18.148 1.00 90.75 285 ASN A C 1
ATOM 2355 O O . ASN A 1 285 ? 18.546 1.156 -17.786 1.00 90.75 285 ASN A O 1
ATOM 2359 N N . ILE A 1 286 ? 16.943 -0.402 -17.525 1.00 92.50 286 ILE A N 1
ATOM 2360 C CA . ILE A 1 286 ? 17.607 -1.068 -16.403 1.00 92.50 286 ILE A CA 1
ATOM 2361 C C . ILE A 1 286 ? 18.844 -1.807 -16.901 1.00 92.50 286 ILE A C 1
ATOM 2363 O O . ILE A 1 286 ? 18.800 -2.622 -17.819 1.00 92.50 286 ILE A O 1
ATOM 2367 N N . GLN A 1 287 ? 19.948 -1.565 -16.210 1.00 88.94 287 GLN A N 1
ATOM 2368 C CA . GLN A 1 287 ? 21.176 -2.327 -16.320 1.00 88.94 287 GLN A CA 1
ATOM 2369 C C . GLN A 1 287 ? 21.308 -3.207 -15.077 1.00 88.94 287 GLN A C 1
ATOM 2371 O O . GLN A 1 287 ? 21.034 -2.772 -13.955 1.00 88.94 287 GLN A O 1
ATOM 2376 N N . VAL A 1 288 ? 21.731 -4.452 -15.277 1.00 81.50 288 VAL A N 1
ATOM 2377 C CA . VAL A 1 288 ? 22.019 -5.383 -14.183 1.00 81.50 288 VAL A CA 1
ATOM 2378 C C . VAL A 1 288 ? 23.528 -5.529 -14.099 1.00 81.50 288 VAL A C 1
ATOM 2380 O O . VAL A 1 288 ? 24.141 -6.084 -15.014 1.00 81.50 288 VAL A O 1
ATOM 2383 N N . ASP A 1 289 ? 24.126 -5.001 -13.031 1.00 71.31 289 ASP A N 1
ATOM 2384 C CA . ASP A 1 289 ? 25.546 -5.230 -12.759 1.00 71.31 289 ASP A CA 1
ATOM 2385 C C . ASP A 1 289 ? 25.700 -6.734 -12.439 1.00 71.31 289 ASP A C 1
ATOM 2387 O O . ASP A 1 289 ? 25.130 -7.225 -11.460 1.00 71.31 289 ASP A O 1
ATOM 2391 N N . ARG A 1 290 ? 26.388 -7.468 -13.328 1.00 54.75 290 ARG A N 1
ATOM 2392 C CA . ARG A 1 290 ? 26.675 -8.907 -13.187 1.00 54.75 290 ARG A CA 1
ATOM 2393 C C . ARG A 1 290 ? 27.679 -9.176 -12.072 1.00 54.75 290 ARG A C 1
ATOM 2395 O O . ARG A 1 290 ? 28.667 -8.415 -11.986 1.00 54.75 290 ARG A O 1
#

pLDDT: mean 85.43, std 12.74, range [30.38, 97.94]

Foldseek 3Di:
DFAAADLVLVVVVLVVLLAAEDPLVSVVCNGGFWDWFDAQAAIKTFQGRQHPPDPVSNQVRLRHQVLVQLLLCVLVLADVLWTFGIDRVPNKGKTWAADPVDSRYTFQWIWIADSVPSDIGTRGRHPVVTDPDPDDDDHYQDQDKDWDQWDDDPLFKTFNGDDPPWIWIWTDGPPDPIWIWIDDDPDVQKIKTKFFDDPVVCLVPPVVVLVVVCSNSVDPDDSVQKDWDFDDDPFWTKIWIAGVLQPFIWIKIDGNVDNGITMIMTHGGVDGPCSVVVVVVVVVRIGGDD